Protein AF-0000000082516840 (afdb_homodimer)

Secondary structure (DSSP, 8-state):
----------------------EEETTGGG-S-TT--HHHHHHT--EETT-EEEEE--TTT--EEEE-HHHHHHT--S--TTEE-SSEEEEE--S-EEEEEE--STTTTTTT-EEEEEEEP-----------------------------------------/----------------------EEETTGGG-S-TT--HHHHHHT--EETT-EEEEE--TTT--EEEE-HHHHHHT--S--TTEE-SSEEEEE--S-EEEEEE--STTTTTTT-EEEEEEEP-----------------------------------------

InterPro domains:
  IPR003245 Phytocyanin domain [PF02298] (32-113)
  IPR003245 Phytocyanin domain [PS51485] (22-121)
  IPR008972 Cupredoxin [G3DSA:2.60.40.420] (20-124)
  IPR008972 Cupredoxin [SSF49503] (20-119)
  IPR039391 Phytocyanin-like [PTHR33021] (21-132)

Nearest PDB structures (foldseek):
  1ws8-assembly1_C  TM=9.789E-01  e=4.685E-14  Cucurbita pepo
  1x9u-assembly2_B  TM=9.400E-01  e=2.391E-12  Armoracia rusticana
  1jer-assembly1_A-2  TM=9.120E-01  e=1.820E-11  Cucumis sativus
  2cbp-assembly1_A  TM=9.133E-01  e=2.499E-11  Cucumis sativus
  1f56-assembly1_A  TM=8.758E-01  e=1.251E-08  Spinacia oleracea

Organism: NCBI:txid158383

Sequence (324 aa):
MASKAFLIAVFFATVAAPTMAAYYMVGENDGWKLGVNYTQWAAEKRFYVGDTLVFMYDKASHNVLKVNGSDFQKCLTSNTTGLLTSGNDVINLAKPGKKWYICAVEDHCTKGMKLVINVSEAAAPSPLPPPKPGSSGASKISNFKSFGWMLAALAVFKMILAMASKAFLIAVFFATVAAPTMAAYYMVGENDGWKLGVNYTQWAAEKRFYVGDTLVFMYDKASHNVLKVNGSDFQKCLTSNTTGLLTSGNDVINLAKPGKKWYICAVEDHCTKGMKLVINVSEAAAPSPLPPPKPGSSGASKISNFKSFGWMLAALAVFKMILA

Structure (mmCIF, N/CA/C/O backbone):
data_AF-0000000082516840-model_v1
#
loop_
_entity.id
_entity.type
_entity.pdbx_description
1 polymer 'Basic blue -like'
#
loop_
_atom_site.group_PDB
_atom_site.id
_atom_site.type_symbol
_atom_site.label_atom_id
_atom_site.label_alt_id
_atom_site.label_comp_id
_atom_site.label_asym_id
_atom_site.label_entity_id
_atom_site.label_seq_id
_atom_site.pdbx_PDB_ins_code
_atom_site.Cartn_x
_atom_site.Cartn_y
_atom_site.Cartn_z
_atom_site.occupancy
_atom_site.B_iso_or_equiv
_atom_site.auth_seq_id
_atom_site.auth_comp_id
_atom_site.auth_asym_id
_atom_site.auth_atom_id
_atom_site.pdbx_PDB_model_num
ATOM 1 N N . MET A 1 1 ? 59.847 -18.661 28.47 1 33.75 1 MET A N 1
ATOM 2 C CA . MET A 1 1 ? 59.267 -18.392 27.157 1 33.75 1 MET A CA 1
ATOM 3 C C . MET A 1 1 ? 57.77 -18.121 27.269 1 33.75 1 MET A C 1
ATOM 5 O O . MET A 1 1 ? 57.004 -18.999 27.67 1 33.75 1 MET A O 1
ATOM 9 N N . ALA A 1 2 ? 57.273 -16.842 27.72 1 47.4 2 ALA A N 1
ATOM 10 C CA . ALA A 1 2 ? 55.935 -16.283 27.893 1 47.4 2 ALA A CA 1
ATOM 11 C C . ALA A 1 2 ? 55.103 -16.449 26.625 1 47.4 2 ALA A C 1
ATOM 13 O O . ALA A 1 2 ? 55.528 -16.047 25.539 1 47.4 2 ALA A O 1
ATOM 14 N N . SER A 1 3 ? 54.269 -17.508 26.512 1 42.54 3 SER A N 1
ATOM 15 C CA . SER A 1 3 ? 53.314 -17.821 25.454 1 42.54 3 SER A CA 1
ATOM 16 C C . SER A 1 3 ? 52.33 -16.675 25.241 1 42.54 3 SER A C 1
ATOM 18 O O . SER A 1 3 ? 51.586 -16.311 26.154 1 42.54 3 SER A O 1
ATOM 20 N N . LYS A 1 4 ? 52.614 -15.604 24.455 1 48.49 4 LYS A N 1
ATOM 21 C CA . LYS A 1 4 ? 51.68 -14.568 24.023 1 48.49 4 LYS A CA 1
ATOM 22 C C . LYS A 1 4 ? 50.436 -15.181 23.387 1 48.49 4 LYS A C 1
ATOM 24 O O . LYS A 1 4 ? 50.534 -15.921 22.406 1 48.49 4 LYS A O 1
ATOM 29 N N . ALA A 1 5 ? 49.365 -15.47 24.122 1 50.31 5 ALA A N 1
ATOM 30 C CA . ALA A 1 5 ? 48.03 -15.833 23.653 1 50.31 5 ALA A CA 1
ATOM 31 C C . ALA A 1 5 ? 47.526 -14.839 22.611 1 50.31 5 ALA A C 1
ATOM 33 O O . ALA A 1 5 ? 47.505 -13.63 22.855 1 50.31 5 ALA A O 1
ATOM 34 N N . PHE A 1 6 ? 47.703 -15.142 21.286 1 50.47 6 PHE A N 1
ATOM 35 C CA . PHE A 1 6 ? 47.136 -14.391 20.172 1 50.47 6 PHE A CA 1
ATOM 36 C C . PHE A 1 6 ? 45.618 -14.326 20.28 1 50.47 6 PHE A C 1
ATOM 38 O O . PHE A 1 6 ? 44.94 -15.352 20.194 1 50.47 6 PHE A O 1
ATOM 45 N N . LEU A 1 7 ? 45.035 -13.346 20.934 1 48.81 7 LEU A N 1
ATOM 46 C CA . LEU A 1 7 ? 43.601 -13.078 20.907 1 48.81 7 LEU A CA 1
ATOM 47 C C . LEU A 1 7 ? 43.128 -12.789 19.487 1 48.81 7 LEU A C 1
ATOM 49 O O . LEU A 1 7 ? 43.575 -11.823 18.864 1 48.81 7 LEU A O 1
ATOM 53 N N . ILE A 1 8 ? 42.701 -13.763 18.735 1 49.94 8 ILE A N 1
ATOM 54 C CA . ILE A 1 8 ? 42.084 -13.605 17.423 1 49.94 8 ILE A CA 1
ATOM 55 C C . ILE A 1 8 ? 40.765 -12.849 17.56 1 49.94 8 ILE A C 1
ATOM 57 O O . ILE A 1 8 ? 39.827 -13.334 18.197 1 49.94 8 ILE A O 1
ATOM 61 N N . ALA A 1 9 ? 40.712 -11.576 17.335 1 48.8 9 ALA A N 1
ATOM 62 C CA . ALA A 1 9 ? 39.478 -10.805 17.213 1 48.8 9 ALA A CA 1
ATOM 63 C C . ALA A 1 9 ? 38.692 -11.22 15.973 1 48.8 9 ALA A C 1
ATOM 65 O O . ALA A 1 9 ? 39.172 -11.07 14.847 1 48.8 9 ALA A O 1
ATOM 66 N N . VAL A 1 10 ? 37.757 -12.073 16.07 1 48.88 10 VAL A N 1
ATOM 67 C CA . VAL A 1 10 ? 36.806 -12.375 15.006 1 48.88 10 VAL A CA 1
ATOM 68 C C . VAL A 1 10 ? 35.97 -11.136 14.692 1 48.88 10 VAL A C 1
ATOM 70 O O . VAL A 1 10 ? 35.213 -10.66 15.541 1 48.88 10 VAL A O 1
ATOM 73 N N . PHE A 1 11 ? 36.389 -10.298 13.778 1 47.02 11 PHE A N 1
ATOM 74 C CA . PHE A 1 11 ? 35.554 -9.22 13.263 1 47.02 11 PHE A CA 1
ATOM 75 C C . PHE A 1 11 ? 34.346 -9.778 12.521 1 47.02 11 PHE A C 1
ATOM 77 O O . PHE A 1 11 ? 34.495 -10.455 11.502 1 47.02 11 PHE A O 1
ATOM 84 N N . PHE A 1 12 ? 33.221 -9.95 13.156 1 44.39 12 PHE A N 1
ATOM 85 C CA . PHE A 1 12 ? 31.974 -10.254 12.463 1 44.39 12 PHE A CA 1
ATOM 86 C C . PHE A 1 12 ? 31.582 -9.114 11.53 1 44.39 12 PHE A C 1
ATOM 88 O O . PHE A 1 12 ? 31.183 -8.041 11.986 1 44.39 12 PHE A O 1
ATOM 95 N N . ALA A 1 13 ? 32.091 -9.027 10.356 1 44.91 13 ALA A N 1
ATOM 96 C CA . ALA A 1 13 ? 31.572 -8.09 9.363 1 44.91 13 ALA A CA 1
ATOM 97 C C . ALA A 1 13 ? 30.08 -8.31 9.129 1 44.91 13 ALA A C 1
ATOM 99 O O . ALA A 1 13 ? 29.672 -9.361 8.628 1 44.91 13 ALA A O 1
ATOM 100 N N . THR A 1 14 ? 29.202 -7.636 9.782 1 46.69 14 THR A N 1
ATOM 101 C CA . THR A 1 14 ? 27.794 -7.624 9.401 1 46.69 14 THR A CA 1
ATOM 102 C C . THR A 1 14 ? 27.635 -7.255 7.929 1 46.69 14 THR A C 1
ATOM 104 O O . THR A 1 14 ? 27.999 -6.152 7.517 1 46.69 14 THR A O 1
ATOM 107 N N . VAL A 1 15 ? 27.811 -8.157 7.024 1 46.74 15 VAL A N 1
ATOM 108 C CA . VAL A 1 15 ? 27.424 -7.961 5.631 1 46.74 15 VAL A CA 1
ATOM 109 C C . VAL A 1 15 ? 26.115 -7.176 5.564 1 46.74 15 VAL A C 1
ATOM 111 O O . VAL A 1 15 ? 25.086 -7.628 6.072 1 46.74 15 VAL A O 1
ATOM 114 N N . ALA A 1 16 ? 26.249 -5.82 5.47 1 47.34 16 ALA A N 1
ATOM 115 C CA . ALA A 1 16 ? 25.04 -5.048 5.197 1 47.34 16 ALA A CA 1
ATOM 116 C C . ALA A 1 16 ? 24.29 -5.611 3.993 1 47.34 16 ALA A C 1
ATOM 118 O O . ALA A 1 16 ? 24.802 -5.592 2.871 1 47.34 16 ALA A O 1
ATOM 119 N N . ALA A 1 17 ? 23.483 -6.547 4.06 1 52.26 17 ALA A N 1
ATOM 120 C CA . ALA A 1 17 ? 22.623 -7.039 2.986 1 52.26 17 ALA A CA 1
ATOM 121 C C . ALA A 1 17 ? 21.995 -5.883 2.213 1 52.26 17 ALA A C 1
ATOM 123 O O . ALA A 1 17 ? 21.6 -4.875 2.804 1 52.26 17 ALA A O 1
ATOM 124 N N . PRO A 1 18 ? 22.427 -5.74 0.886 1 52.62 18 PRO A N 1
ATOM 125 C CA . PRO A 1 18 ? 21.767 -4.692 0.104 1 52.62 18 PRO A CA 1
ATOM 126 C C . PRO A 1 18 ? 20.292 -4.528 0.465 1 52.62 18 PRO A C 1
ATOM 128 O O . PRO A 1 18 ? 19.557 -5.516 0.542 1 52.62 18 PRO A O 1
ATOM 131 N N . THR A 1 19 ? 20.008 -3.547 1.257 1 60.97 19 THR A N 1
ATOM 132 C CA . THR A 1 19 ? 18.63 -3.293 1.665 1 60.97 19 THR A CA 1
ATOM 133 C C . THR A 1 19 ? 17.72 -3.171 0.446 1 60.97 19 THR A C 1
ATOM 135 O O . THR A 1 19 ? 17.982 -2.37 -0.454 1 60.97 19 THR A O 1
ATOM 138 N N . MET A 1 20 ? 17.073 -4.236 -0.086 1 77.04 20 MET A N 1
ATOM 139 C CA . MET A 1 20 ? 16.109 -4.23 -1.183 1 77.04 20 MET A CA 1
ATOM 140 C C . MET A 1 20 ? 15.095 -3.103 -1.01 1 77.04 20 MET A C 1
ATOM 142 O O . MET A 1 20 ? 14.729 -2.759 0.115 1 77.04 20 MET A O 1
ATOM 146 N N . ALA A 1 21 ? 14.869 -2.378 -2.106 1 92.66 21 ALA A N 1
ATOM 147 C CA . ALA A 1 21 ? 13.899 -1.286 -2.142 1 92.66 21 ALA A CA 1
ATOM 148 C C . ALA A 1 21 ? 12.587 -1.696 -1.479 1 92.66 21 ALA A C 1
ATOM 150 O O . ALA A 1 21 ? 12.099 -2.808 -1.69 1 92.66 21 ALA A O 1
ATOM 151 N N . ALA A 1 22 ? 12.094 -0.846 -0.569 1 96.93 22 ALA A N 1
ATOM 152 C CA . ALA A 1 22 ? 10.873 -1.139 0.177 1 96.93 22 ALA A CA 1
ATOM 153 C C . ALA A 1 22 ? 9.703 -0.304 -0.337 1 96.93 22 ALA A C 1
ATOM 155 O O . ALA A 1 22 ? 9.903 0.766 -0.916 1 96.93 22 ALA A O 1
ATOM 156 N N . TYR A 1 23 ? 8.52 -0.816 -0.156 1 98.23 23 TYR A N 1
ATOM 157 C CA . TYR A 1 23 ? 7.27 -0.098 -0.378 1 98.23 23 TYR A CA 1
ATOM 158 C C . TYR A 1 23 ? 6.627 0.299 0.946 1 98.23 23 TYR A C 1
ATOM 160 O O . TYR A 1 23 ? 6.515 -0.522 1.859 1 98.23 23 TYR A O 1
ATOM 168 N N . TYR A 1 24 ? 6.192 1.454 1.067 1 98.74 24 TYR A N 1
ATOM 169 C CA . TYR A 1 24 ? 5.516 1.916 2.274 1 98.74 24 TYR A CA 1
ATOM 170 C C . TYR A 1 24 ? 4.135 2.471 1.946 1 98.74 24 TYR A C 1
ATOM 172 O O . TYR A 1 24 ? 4.016 3.502 1.279 1 98.74 24 TYR A O 1
ATOM 180 N N . MET A 1 25 ? 3.124 1.814 2.378 1 98.79 25 MET A N 1
ATOM 181 C CA . MET A 1 25 ? 1.807 2.442 2.344 1 98.79 25 MET A CA 1
ATOM 182 C C . MET A 1 25 ? 1.687 3.514 3.422 1 98.79 25 MET A C 1
ATOM 184 O O . MET A 1 25 ? 1.738 3.209 4.615 1 98.79 25 MET A O 1
ATOM 188 N N . VAL A 1 26 ? 1.506 4.686 2.998 1 98.9 26 VAL A N 1
ATOM 189 C CA . VAL A 1 26 ? 1.408 5.788 3.95 1 98.9 26 VAL A CA 1
ATOM 190 C C . VAL A 1 26 ? 0.139 5.638 4.785 1 98.9 26 VAL A C 1
ATOM 192 O O . VAL A 1 26 ? -0.97 5.626 4.245 1 98.9 26 VAL A O 1
ATOM 195 N N . GLY A 1 27 ? 0.311 5.464 6.133 1 98.59 27 GLY A N 1
ATOM 196 C CA . GLY A 1 27 ? -0.824 5.268 7.021 1 98.59 27 GLY A CA 1
ATOM 197 C C . GLY A 1 27 ? -1.198 3.808 7.197 1 98.59 27 GLY A C 1
ATOM 198 O O . GLY A 1 27 ? -2.246 3.495 7.766 1 98.59 27 GLY A O 1
ATOM 199 N N . GLU A 1 28 ? -0.352 2.908 6.691 1 97.67 28 GLU A N 1
ATOM 200 C CA . GLU A 1 28 ? -0.6 1.471 6.755 1 97.67 28 GLU A CA 1
ATOM 201 C C . GLU A 1 28 ? -1.984 1.126 6.21 1 97.67 28 GLU A C 1
ATOM 203 O O . GLU A 1 28 ? -2.373 1.602 5.142 1 97.67 28 GLU A O 1
ATOM 208 N N . ASN A 1 29 ? -2.797 0.385 6.941 1 97.15 29 ASN A N 1
ATOM 209 C CA . ASN A 1 29 ? -4.073 -0.096 6.421 1 97.15 29 ASN A CA 1
ATOM 210 C C . ASN A 1 29 ? -5.131 1.004 6.426 1 97.15 29 ASN A C 1
ATOM 212 O O . ASN A 1 29 ? -6.172 0.872 5.78 1 97.15 29 ASN A O 1
ATOM 216 N N . ASP A 1 30 ? -4.885 2.088 7.121 1 97.28 30 ASP A N 1
ATOM 217 C CA . ASP A 1 30 ? -5.816 3.213 7.114 1 97.28 30 ASP A CA 1
ATOM 218 C C . ASP A 1 30 ? -5.678 4.031 5.832 1 97.28 30 ASP A C 1
ATOM 220 O O . ASP A 1 30 ? -6.644 4.645 5.374 1 97.28 30 ASP A O 1
ATOM 224 N N . GLY A 1 31 ? -4.473 4.034 5.292 1 98.57 31 GLY A N 1
ATOM 225 C CA . GLY A 1 31 ? -4.184 4.892 4.154 1 98.57 31 GLY A CA 1
ATOM 226 C C . GLY A 1 31 ? -4.061 6.357 4.527 1 98.57 31 GLY A C 1
ATOM 227 O O . GLY A 1 31 ? -3.735 6.687 5.669 1 98.57 31 GLY A O 1
ATOM 228 N N . TRP A 1 32 ? -4.119 7.231 3.567 1 98.8 32 TRP A N 1
ATOM 229 C CA . TRP A 1 32 ? -3.998 8.683 3.659 1 98.8 32 TRP A CA 1
ATOM 230 C C . TRP A 1 32 ? -5.354 9.327 3.925 1 98.8 32 TRP A C 1
ATOM 232 O O . TRP A 1 32 ? -6.148 9.521 3.001 1 98.8 32 TRP A O 1
ATOM 242 N N . LYS A 1 33 ? -5.623 9.55 5.219 1 98.42 33 LYS A N 1
ATOM 243 C CA . LYS A 1 33 ? -6.90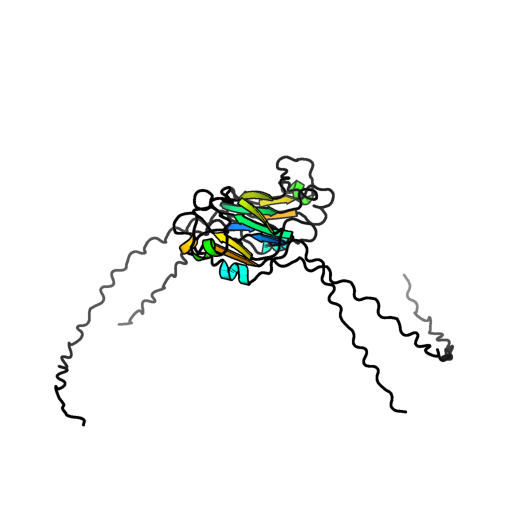7 10.11 5.632 1 98.42 33 LYS A CA 1
ATOM 244 C C . LYS A 1 33 ? -6.761 10.94 6.904 1 98.42 33 LYS A C 1
ATOM 246 O O . LYS A 1 33 ? -5.682 10.991 7.498 1 98.42 33 LYS A O 1
ATOM 251 N N . LEU A 1 34 ? -7.863 11.633 7.281 1 98.39 34 LEU A N 1
ATOM 252 C CA . LEU A 1 34 ? -7.881 12.372 8.538 1 98.39 34 LEU A CA 1
ATOM 253 C C . LEU A 1 34 ? -7.822 11.42 9.729 1 98.39 34 LEU A C 1
ATOM 255 O O . LEU A 1 34 ? -8.296 10.285 9.645 1 98.39 34 LEU A O 1
ATOM 259 N N . GLY A 1 35 ? -7.225 11.888 10.808 1 97.64 35 GLY A N 1
ATOM 260 C CA . GLY A 1 35 ? -7.227 11.128 12.048 1 97.64 35 GLY A CA 1
ATOM 261 C C . GLY A 1 35 ? -6.031 10.205 12.184 1 97.64 35 GLY A C 1
ATOM 262 O O . GLY A 1 35 ? -5.818 9.607 13.241 1 97.64 35 GLY A O 1
ATOM 263 N N . VAL A 1 36 ? -5.22 10.045 11.177 1 98.3 36 VAL A N 1
ATOM 264 C CA . VAL A 1 36 ? -4.001 9.246 11.251 1 98.3 36 VAL A CA 1
ATOM 265 C C . VAL A 1 36 ? -2.837 10.121 11.709 1 98.3 36 VAL A C 1
ATOM 267 O O . VAL A 1 36 ? -2.69 11.258 11.254 1 98.3 36 VAL A O 1
ATOM 270 N N . ASN A 1 37 ? -1.985 9.595 12.586 1 98.69 37 ASN A N 1
ATOM 271 C CA . ASN A 1 37 ? -0.781 10.286 13.034 1 98.69 37 ASN A CA 1
ATOM 272 C C . ASN A 1 37 ? 0.417 9.958 12.148 1 98.69 37 ASN A C 1
ATOM 274 O O . ASN A 1 37 ? 1.159 9.014 12.425 1 98.69 37 ASN A O 1
ATOM 278 N N . TYR A 1 38 ? 0.689 10.763 11.214 1 98.84 38 TYR A N 1
ATOM 279 C CA . TYR A 1 38 ? 1.717 10.471 10.222 1 98.84 38 TYR A CA 1
ATOM 280 C C . TYR A 1 38 ? 3.108 10.742 10.782 1 98.84 38 TYR A C 1
ATOM 282 O O . TYR A 1 38 ? 4.097 10.185 10.301 1 98.84 38 TYR A O 1
ATOM 290 N N . THR A 1 39 ? 3.158 11.678 11.76 1 98.46 39 THR A N 1
ATOM 291 C CA . THR A 1 39 ? 4.436 11.864 12.438 1 98.46 39 THR A CA 1
ATOM 292 C C . THR A 1 39 ? 4.896 10.563 13.09 1 98.46 39 THR A C 1
ATOM 294 O O . THR A 1 39 ? 6.045 10.151 12.921 1 98.46 39 THR A O 1
ATOM 297 N N . GLN A 1 40 ? 4.016 9.942 13.835 1 98.52 40 GLN A N 1
ATOM 298 C CA . GLN A 1 40 ? 4.345 8.666 14.462 1 98.52 40 GLN A CA 1
ATOM 299 C C . GLN A 1 40 ? 4.611 7.59 13.412 1 98.52 40 GLN A C 1
ATOM 301 O O . GLN A 1 40 ? 5.541 6.793 13.555 1 98.52 40 GLN A O 1
ATOM 306 N N . TRP A 1 41 ? 3.798 7.487 12.402 1 98.58 41 TRP A N 1
ATOM 307 C CA . TRP A 1 41 ? 3.966 6.522 11.32 1 98.58 41 TRP A CA 1
ATOM 308 C C . TRP A 1 41 ? 5.373 6.598 10.736 1 98.58 41 TRP A C 1
ATOM 310 O O . TRP A 1 41 ? 6.013 5.569 10.507 1 98.58 41 TRP A O 1
ATOM 320 N N . ALA A 1 42 ? 5.872 7.836 10.505 1 98.71 42 ALA A N 1
ATOM 321 C CA . ALA A 1 42 ? 7.17 8.036 9.867 1 98.71 42 ALA A CA 1
ATOM 322 C C . ALA A 1 42 ? 8.31 7.754 10.841 1 98.71 42 ALA A C 1
ATOM 324 O O . ALA A 1 42 ? 9.385 7.306 10.436 1 98.71 42 ALA A O 1
ATOM 325 N N . ALA A 1 43 ? 8.053 7.997 12.086 1 97.99 43 ALA A N 1
ATOM 326 C CA . ALA A 1 43 ? 9.105 7.893 13.094 1 97.99 43 ALA A CA 1
ATOM 327 C C . ALA A 1 43 ? 9.566 6.447 13.259 1 97.99 43 ALA A C 1
ATOM 329 O O . ALA A 1 43 ? 10.669 6.193 13.747 1 97.99 43 ALA A O 1
ATOM 330 N N . GLU A 1 44 ? 8.808 5.48 12.837 1 94.4 44 GLU A N 1
ATOM 331 C CA . GLU A 1 44 ? 9.079 4.058 13.025 1 94.4 44 GLU A CA 1
ATOM 332 C C . GLU A 1 44 ? 9.79 3.467 11.812 1 94.4 44 GLU A C 1
ATOM 334 O O . GLU A 1 44 ? 10.01 2.256 11.744 1 94.4 44 GLU A O 1
ATOM 339 N N . LYS A 1 45 ? 10.206 4.388 10.942 1 97.41 45 LYS A N 1
ATOM 340 C CA . LYS A 1 45 ? 10.723 3.906 9.664 1 97.41 45 LYS A CA 1
ATOM 341 C C . LYS A 1 45 ? 11.987 4.66 9.263 1 97.41 45 LYS A C 1
ATOM 343 O O . LYS A 1 45 ? 12.207 5.792 9.7 1 97.41 45 LYS A O 1
ATOM 348 N N . ARG A 1 46 ? 12.822 3.968 8.538 1 96.47 46 ARG A N 1
ATOM 349 C CA . ARG A 1 46 ? 13.952 4.56 7.83 1 96.47 46 ARG A CA 1
ATOM 350 C C . ARG A 1 46 ? 13.764 4.463 6.32 1 96.47 46 ARG A C 1
ATOM 352 O O . ARG A 1 46 ? 13.551 3.373 5.785 1 96.47 46 ARG A O 1
ATOM 359 N N . PHE A 1 47 ? 13.858 5.519 5.707 1 97.93 47 PHE A N 1
ATOM 360 C CA . PHE A 1 47 ? 13.635 5.591 4.268 1 97.93 47 PHE A CA 1
ATOM 361 C C . PHE A 1 47 ? 14.953 5.76 3.523 1 97.93 47 PHE A C 1
ATOM 363 O O . PHE A 1 47 ? 15.807 6.55 3.933 1 97.93 47 PHE A O 1
ATOM 370 N N . TYR A 1 48 ? 15.06 5.065 2.429 1 97.64 48 TYR A N 1
ATOM 371 C CA . TYR A 1 48 ? 16.275 5.119 1.623 1 97.64 48 TYR A CA 1
ATOM 372 C C . TYR A 1 48 ? 15.949 5.432 0.167 1 97.64 48 TYR A C 1
ATOM 374 O O . TYR A 1 48 ? 14.837 5.169 -0.297 1 97.64 48 TYR A O 1
ATOM 382 N N . VAL A 1 49 ? 16.937 5.987 -0.48 1 97.94 49 VAL A N 1
ATOM 383 C CA . VAL A 1 49 ? 16.824 6.129 -1.928 1 97.94 49 VAL A CA 1
ATOM 384 C C . VAL A 1 49 ? 16.479 4.78 -2.554 1 97.94 49 VAL A C 1
ATOM 386 O O . VAL A 1 49 ? 17.083 3.759 -2.217 1 97.94 49 VAL A O 1
ATOM 389 N N . GLY A 1 50 ? 15.454 4.791 -3.43 1 96.73 50 GLY A N 1
ATOM 390 C CA . GLY A 1 50 ? 14.994 3.565 -4.063 1 96.73 50 GLY A CA 1
ATOM 391 C C . GLY A 1 50 ? 13.69 3.048 -3.484 1 96.73 50 GLY A C 1
ATOM 392 O O . GLY A 1 50 ? 12.971 2.291 -4.139 1 96.73 50 GLY A O 1
ATOM 393 N N . ASP A 1 51 ? 13.352 3.494 -2.202 1 97.91 51 ASP A N 1
ATOM 394 C CA . ASP A 1 51 ? 12.072 3.127 -1.604 1 97.91 51 ASP A CA 1
ATOM 395 C C . ASP A 1 51 ? 10.913 3.812 -2.325 1 97.91 51 ASP A C 1
ATOM 397 O O . ASP A 1 51 ? 11.126 4.719 -3.131 1 97.91 51 ASP A O 1
ATOM 401 N N . THR A 1 52 ? 9.726 3.343 -2.063 1 98.69 52 THR A N 1
ATOM 402 C CA . THR A 1 52 ? 8.519 3.872 -2.689 1 98.69 52 THR A CA 1
ATOM 403 C C . THR A 1 52 ? 7.448 4.16 -1.641 1 98.69 52 THR A C 1
ATOM 405 O O . THR A 1 52 ? 7.213 3.346 -0.746 1 98.69 52 THR A O 1
ATOM 408 N N . LEU A 1 53 ? 6.838 5.307 -1.724 1 98.92 53 LEU A N 1
ATOM 409 C CA . LEU A 1 53 ? 5.639 5.622 -0.956 1 98.92 53 LEU A CA 1
ATOM 410 C C . LEU A 1 53 ? 4.382 5.367 -1.782 1 98.92 53 LEU A C 1
ATOM 412 O O . LEU A 1 53 ? 4.338 5.696 -2.969 1 98.92 53 LEU A O 1
ATOM 416 N N . VAL A 1 54 ? 3.413 4.791 -1.141 1 98.92 54 VAL A N 1
ATOM 417 C CA . VAL A 1 54 ? 2.119 4.578 -1.779 1 98.92 54 VAL A CA 1
ATOM 418 C C . VAL A 1 54 ? 1.026 5.288 -0.982 1 98.92 54 VAL A C 1
ATOM 420 O O . VAL A 1 54 ? 0.809 4.983 0.193 1 98.92 54 VAL A O 1
ATOM 423 N N . PHE A 1 55 ? 0.352 6.244 -1.614 1 98.91 55 PHE A N 1
ATOM 424 C CA . PHE A 1 55 ? -0.759 6.974 -1.014 1 98.91 55 PHE A CA 1
ATOM 425 C C . PHE A 1 55 ? -2.093 6.451 -1.534 1 98.91 55 PHE A C 1
ATOM 427 O O . PHE A 1 55 ? -2.435 6.658 -2.7 1 98.91 55 PHE A O 1
ATOM 434 N N . MET A 1 56 ? -2.838 5.836 -0.682 1 98.81 56 MET A N 1
ATOM 435 C CA . MET A 1 56 ? -4.196 5.391 -0.984 1 98.81 56 MET A CA 1
ATOM 436 C C . MET A 1 56 ? -5.225 6.252 -0.259 1 98.81 56 MET A C 1
ATOM 438 O O . MET A 1 56 ? -5.119 6.468 0.949 1 98.81 56 MET A O 1
ATOM 442 N N . TYR A 1 57 ? -6.21 6.736 -0.977 1 98.35 57 TYR A N 1
ATOM 443 C CA . TYR A 1 57 ? -7.216 7.607 -0.381 1 98.35 57 TYR A CA 1
ATOM 444 C C . TYR A 1 57 ? -8.452 7.699 -1.268 1 98.35 57 TYR A C 1
ATOM 446 O O . TYR A 1 57 ? -8.408 7.336 -2.445 1 98.35 57 TYR A O 1
ATOM 454 N N . ASP A 1 58 ? -9.581 8.094 -0.692 1 96.84 58 ASP A N 1
ATOM 455 C CA . ASP A 1 58 ? -10.753 8.476 -1.473 1 96.84 58 ASP A CA 1
ATOM 456 C C . ASP A 1 58 ? -10.497 9.761 -2.257 1 96.84 58 ASP A C 1
ATOM 458 O O . ASP A 1 58 ? -10.429 10.846 -1.675 1 96.84 58 ASP A O 1
ATOM 462 N N . LYS A 1 59 ? -10.447 9.641 -3.556 1 97.52 59 LYS A N 1
ATOM 463 C CA . LYS A 1 59 ? -10.024 10.769 -4.381 1 97.52 59 LYS A CA 1
ATOM 464 C C . LYS A 1 59 ? -11.061 11.889 -4.354 1 97.52 59 LYS A C 1
ATOM 466 O O . LYS A 1 59 ? -10.769 13.021 -4.744 1 97.52 59 LYS A O 1
ATOM 471 N N . ALA A 1 60 ? -12.242 11.609 -3.917 1 97.58 60 ALA A N 1
ATOM 472 C CA . ALA A 1 60 ? -13.266 12.643 -3.784 1 97.58 60 ALA A CA 1
ATOM 473 C C . ALA A 1 60 ? -13.017 13.506 -2.551 1 97.58 60 ALA A C 1
ATOM 475 O O . ALA A 1 60 ? -13.532 14.622 -2.452 1 97.58 60 ALA A O 1
ATOM 476 N N . SER A 1 61 ? -12.195 13.014 -1.67 1 97.72 61 SER A N 1
ATOM 477 C CA . SER A 1 61 ? -12.111 13.664 -0.367 1 97.72 61 SER A CA 1
ATOM 478 C C . SER A 1 61 ? -10.708 14.202 -0.107 1 97.72 61 SER A C 1
ATOM 480 O O . SER A 1 61 ? -10.524 15.095 0.723 1 97.72 61 SER A O 1
ATOM 482 N N . HIS A 1 62 ? -9.738 13.564 -0.77 1 98.67 62 HIS A N 1
ATOM 483 C CA . HIS A 1 62 ? -8.356 13.903 -0.451 1 98.67 62 HIS A CA 1
ATOM 484 C C . HIS A 1 62 ? -7.503 13.984 -1.714 1 98.67 62 HIS A C 1
ATOM 486 O O . HIS A 1 62 ? -7.935 13.56 -2.788 1 98.67 62 HIS A O 1
ATOM 492 N N . ASN A 1 63 ? -6.377 14.588 -1.602 1 98.82 63 ASN A N 1
ATOM 493 C CA . ASN A 1 63 ? -5.288 14.603 -2.573 1 98.82 63 ASN A CA 1
ATOM 494 C C . ASN A 1 63 ? -3.925 14.587 -1.888 1 98.82 63 ASN A C 1
ATOM 496 O O . ASN A 1 63 ? -3.841 14.446 -0.667 1 98.82 63 ASN A O 1
ATOM 500 N N . VAL A 1 64 ? -2.85 14.585 -2.603 1 98.94 64 VAL A N 1
ATOM 501 C CA . VAL A 1 64 ? -1.489 14.7 -2.09 1 98.94 64 VAL A CA 1
ATOM 502 C C . VAL A 1 64 ? -0.762 15.838 -2.803 1 98.94 64 VAL A C 1
ATOM 504 O O . VAL A 1 64 ? -0.7 15.868 -4.034 1 98.94 64 VAL A O 1
ATOM 507 N N . LEU A 1 65 ? -0.295 16.737 -2.093 1 98.9 65 LEU A N 1
ATOM 508 C CA . LEU A 1 65 ? 0.498 17.829 -2.646 1 98.9 65 LEU A CA 1
ATOM 509 C C . LEU A 1 65 ? 1.924 17.792 -2.107 1 98.9 65 LEU A C 1
ATOM 511 O O . LEU A 1 65 ? 2.133 17.797 -0.891 1 98.9 65 LEU A O 1
ATOM 515 N N . LYS A 1 66 ? 2.885 17.683 -3.001 1 98.82 66 LYS A N 1
ATOM 516 C CA . LYS A 1 66 ? 4.291 17.849 -2.644 1 98.82 66 LYS A CA 1
ATOM 517 C C . LYS A 1 66 ? 4.633 19.32 -2.428 1 98.82 66 LYS A C 1
ATOM 519 O O . LYS A 1 66 ? 4.32 20.166 -3.268 1 98.82 66 LYS A O 1
ATOM 524 N N . VAL A 1 67 ? 5.249 19.612 -1.298 1 98.69 67 VAL A N 1
ATOM 525 C CA . VAL A 1 67 ? 5.545 21.007 -0.991 1 98.69 67 VAL A CA 1
ATOM 526 C C . VAL A 1 67 ? 6.969 21.127 -0.454 1 98.69 67 VAL A C 1
ATOM 528 O O . VAL A 1 67 ? 7.656 20.119 -0.268 1 98.69 67 VAL A O 1
ATOM 531 N N . ASN A 1 68 ? 7.442 22.376 -0.268 1 98.12 68 ASN A N 1
ATOM 532 C CA . ASN A 1 68 ? 8.699 22.602 0.436 1 98.12 68 ASN A CA 1
ATOM 533 C C . ASN A 1 68 ? 8.482 22.741 1.94 1 98.12 68 ASN A C 1
ATOM 535 O O . ASN A 1 68 ? 7.343 22.74 2.41 1 98.12 68 ASN A O 1
ATOM 539 N N . GLY A 1 69 ? 9.58 22.869 2.664 1 98.31 69 GLY A N 1
ATOM 540 C CA . GLY A 1 69 ? 9.513 22.916 4.116 1 98.31 69 GLY A CA 1
ATOM 541 C C . GLY A 1 69 ? 8.7 24.084 4.64 1 98.31 69 GLY A C 1
ATOM 542 O O . GLY A 1 69 ? 7.941 23.939 5.6 1 98.31 69 GLY A O 1
ATOM 543 N N . SER A 1 70 ? 8.851 25.239 4.025 1 98.31 70 SER A N 1
ATOM 544 C CA . SER A 1 70 ? 8.119 26.425 4.46 1 98.31 70 SER A CA 1
ATOM 545 C C . SER A 1 70 ? 6.617 26.251 4.262 1 98.31 70 SER A C 1
ATOM 547 O O . SER A 1 70 ? 5.829 26.542 5.164 1 98.31 70 SER A O 1
ATOM 549 N N . ASP A 1 71 ? 6.228 25.763 3.075 1 98.35 71 ASP A N 1
ATOM 550 C CA . ASP A 1 71 ? 4.814 25.541 2.79 1 98.35 71 ASP A CA 1
ATOM 551 C C . ASP A 1 71 ? 4.237 24.451 3.69 1 98.35 71 ASP A C 1
ATOM 553 O O . ASP A 1 71 ? 3.083 24.537 4.116 1 98.35 71 ASP A O 1
ATOM 557 N N . PHE A 1 72 ? 4.998 23.53 4.002 1 98.49 72 PHE A N 1
ATOM 558 C CA . PHE A 1 72 ? 4.597 22.457 4.905 1 98.49 72 PHE A CA 1
ATOM 559 C C . PHE A 1 72 ? 4.254 23.008 6.283 1 98.49 72 PHE A C 1
ATOM 561 O O . PHE A 1 72 ? 3.197 22.698 6.836 1 98.49 72 PHE A O 1
ATOM 568 N N . GLN A 1 73 ? 5.159 23.788 6.811 1 98.55 73 GLN A N 1
ATOM 569 C CA . GLN A 1 73 ? 4.974 24.331 8.152 1 98.55 73 GLN A CA 1
ATOM 570 C C . GLN A 1 73 ? 3.717 25.193 8.228 1 98.55 73 GLN A C 1
ATOM 572 O O . GLN A 1 73 ? 3.02 25.196 9.245 1 98.55 73 GLN A O 1
ATOM 577 N N . LYS A 1 74 ? 3.348 25.79 7.089 1 98.28 74 LYS A N 1
ATOM 578 C CA . LYS A 1 74 ? 2.251 26.754 7.089 1 98.28 74 LYS A CA 1
ATOM 579 C C . LYS A 1 74 ? 1.014 26.18 6.403 1 98.28 74 LYS A C 1
ATOM 581 O O . LYS A 1 74 ? 0.004 26.87 6.254 1 98.28 74 LYS A O 1
ATOM 586 N N . CYS A 1 75 ? 1.121 24.992 5.935 1 98.57 75 CYS A N 1
ATOM 587 C CA . CYS A 1 75 ? 0.052 24.372 5.16 1 98.57 75 CYS A CA 1
ATOM 588 C C . CYS A 1 75 ? -0.375 25.269 4.004 1 98.57 75 CYS A C 1
ATOM 590 O O . CYS A 1 75 ? -1.568 25.498 3.798 1 98.57 75 CYS A O 1
ATOM 592 N N . LEU A 1 76 ? 0.627 25.767 3.294 1 98.09 76 LEU A N 1
ATOM 593 C CA . LEU A 1 76 ? 0.35 26.586 2.119 1 98.09 76 LEU A CA 1
ATOM 594 C C . LEU A 1 76 ? 0.137 25.714 0.886 1 98.09 76 LEU A C 1
ATOM 596 O O . LEU A 1 76 ? 0.953 24.837 0.593 1 98.09 76 LEU A O 1
ATOM 600 N N . THR A 1 77 ? -0.971 25.961 0.138 1 97.03 77 THR A N 1
ATOM 601 C CA . THR A 1 77 ? -1.339 25.114 -0.991 1 97.03 77 THR A CA 1
ATOM 602 C C . THR A 1 77 ? -1.411 25.93 -2.279 1 97.03 77 THR A C 1
ATOM 604 O O . THR A 1 77 ? -1.964 25.47 -3.281 1 97.03 77 THR A O 1
ATOM 607 N N . SER A 1 78 ? -0.874 27.064 -2.243 1 93.61 78 SER A N 1
ATOM 608 C CA . SER A 1 78 ? -1.009 27.948 -3.395 1 93.61 78 SER A CA 1
ATOM 609 C C . SER A 1 78 ? -0.226 27.42 -4.593 1 93.61 78 SER A C 1
ATOM 611 O O . SER A 1 78 ? -0.631 27.617 -5.741 1 93.61 78 SER A O 1
ATOM 613 N N . ASN A 1 79 ? 0.904 26.844 -4.398 1 90.61 79 ASN A N 1
ATOM 614 C CA . ASN A 1 79 ? 1.656 26.187 -5.462 1 90.61 79 ASN A CA 1
ATOM 615 C C . ASN A 1 79 ? 1.202 24.744 -5.66 1 90.61 79 ASN A C 1
ATOM 617 O O . ASN A 1 79 ? 1.513 23.873 -4.845 1 90.61 79 ASN A O 1
ATOM 621 N N . THR A 1 80 ? 0.539 24.517 -6.751 1 92.24 80 THR A N 1
ATOM 622 C CA . THR A 1 80 ? -0.06 23.199 -6.926 1 92.24 80 THR A CA 1
ATOM 623 C C . THR A 1 80 ? 0.803 22.33 -7.837 1 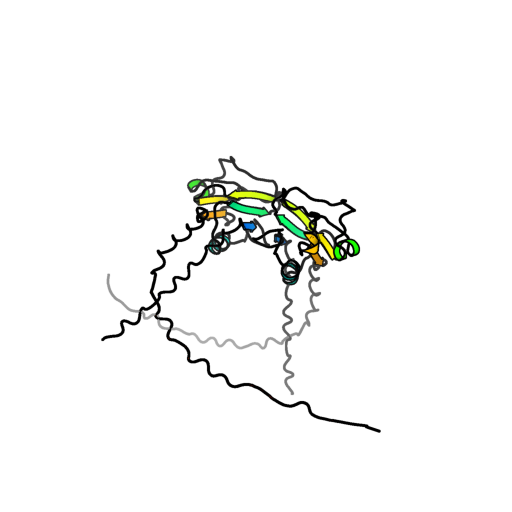92.24 80 THR A C 1
ATOM 625 O O . THR A 1 80 ? 0.35 21.293 -8.325 1 92.24 80 THR A O 1
ATOM 628 N N . THR A 1 81 ? 2.029 22.924 -7.97 1 92.33 81 THR A N 1
ATOM 629 C CA . THR A 1 81 ? 2.956 22.072 -8.707 1 92.33 81 THR A CA 1
ATOM 630 C C . THR A 1 81 ? 3.213 20.771 -7.951 1 92.33 81 THR A C 1
ATOM 632 O O . THR A 1 81 ? 3.527 20.792 -6.759 1 92.33 81 THR A O 1
ATOM 635 N N . GLY A 1 82 ? 2.758 19.656 -8.341 1 96.01 82 GLY A N 1
ATOM 636 C CA . GLY A 1 82 ? 2.978 18.369 -7.7 1 96.01 82 GLY A CA 1
ATOM 637 C C . GLY A 1 82 ? 1.707 17.752 -7.148 1 96.01 82 GLY A C 1
ATOM 638 O O . GLY A 1 82 ? 1.762 16.824 -6.338 1 96.01 82 GLY A O 1
ATOM 639 N N . LEU A 1 83 ? 0.613 18.442 -7.379 1 98.66 83 LEU A N 1
ATOM 640 C CA . LEU A 1 83 ? -0.67 17.923 -6.918 1 98.66 83 LEU A CA 1
ATOM 641 C C . LEU A 1 83 ? -0.969 16.569 -7.553 1 98.66 83 LEU A C 1
ATOM 643 O O . LEU A 1 83 ? -0.899 16.423 -8.775 1 98.66 83 LEU A O 1
ATOM 647 N N . LEU A 1 84 ? -1.223 15.604 -6.754 1 98.74 84 LEU A N 1
ATOM 648 C CA . LEU A 1 84 ? -1.634 14.269 -7.172 1 98.74 84 LEU A CA 1
ATOM 649 C C . LEU A 1 84 ? -3.06 13.972 -6.72 1 98.74 84 LEU A C 1
ATOM 651 O O . LEU A 1 84 ? -3.418 14.235 -5.57 1 98.74 84 LEU A O 1
ATOM 655 N N . THR A 1 85 ? -3.934 13.371 -7.626 1 98.61 85 THR A N 1
ATOM 656 C CA . THR A 1 85 ? -5.359 13.291 -7.328 1 98.61 85 THR A CA 1
ATOM 657 C C . THR A 1 85 ? -5.918 11.925 -7.719 1 98.61 85 THR A C 1
ATOM 659 O O . THR A 1 85 ? -7.13 11.766 -7.873 1 98.61 85 THR A O 1
ATOM 662 N N . SER A 1 86 ? -5.072 10.898 -7.931 1 97.97 86 SER A N 1
ATOM 663 C CA . SER A 1 86 ? -5.558 9.659 -8.529 1 97.97 86 SER A CA 1
ATOM 664 C C . SER A 1 86 ? -6.244 8.776 -7.492 1 97.97 86 SER A C 1
ATOM 666 O O . SER A 1 86 ? -6.969 7.844 -7.844 1 97.97 86 SER A O 1
ATOM 668 N N . GLY A 1 87 ? -6.024 9.006 -6.185 1 98.38 87 GLY A N 1
ATOM 669 C CA . GLY A 1 87 ? -6.489 8.143 -5.11 1 98.38 87 GLY A CA 1
ATOM 670 C C . GLY A 1 87 ? -5.557 6.979 -4.834 1 98.38 87 GLY A C 1
ATOM 671 O O . GLY A 1 87 ? -5.745 6.243 -3.863 1 98.38 87 GLY A O 1
ATOM 672 N N . ASN A 1 88 ? -4.606 6.775 -5.721 1 98.21 88 ASN A N 1
ATOM 673 C CA . ASN A 1 88 ? -3.588 5.733 -5.641 1 98.21 88 ASN A CA 1
ATOM 674 C C . ASN A 1 88 ? -2.255 6.207 -6.212 1 98.21 88 ASN A C 1
ATOM 676 O O . ASN A 1 88 ? -1.801 5.703 -7.241 1 98.21 88 ASN A O 1
ATOM 680 N N . ASP A 1 89 ? -1.608 7.13 -5.566 1 98.76 89 ASP A N 1
ATOM 681 C CA . ASP A 1 89 ? -0.405 7.775 -6.083 1 98.76 89 ASP A CA 1
ATOM 682 C C . ASP A 1 89 ? 0.854 7.069 -5.583 1 98.76 89 ASP A C 1
ATOM 684 O O . ASP A 1 89 ? 0.951 6.722 -4.404 1 98.76 89 ASP A O 1
ATOM 688 N N . VAL A 1 90 ? 1.769 6.865 -6.481 1 98.77 90 VAL A N 1
ATOM 689 C CA . VAL A 1 90 ? 3.026 6.175 -6.212 1 98.77 90 VAL A CA 1
ATOM 690 C C . VAL A 1 90 ? 4.195 7.141 -6.393 1 98.77 90 VAL A C 1
ATOM 692 O O . VAL A 1 90 ? 4.348 7.747 -7.455 1 98.77 90 VAL A O 1
ATOM 695 N N . ILE A 1 91 ? 5.018 7.256 -5.367 1 98.74 91 ILE A N 1
ATOM 696 C CA . ILE A 1 91 ? 6.142 8.185 -5.401 1 98.74 91 ILE A CA 1
ATOM 697 C C . ILE A 1 91 ? 7.443 7.431 -5.137 1 98.74 91 ILE A C 1
ATOM 699 O O . ILE A 1 91 ? 7.659 6.92 -4.035 1 98.74 91 ILE A O 1
ATOM 703 N N . ASN A 1 92 ? 8.299 7.402 -6.092 1 98 92 ASN A N 1
ATOM 704 C CA . ASN A 1 92 ? 9.645 6.866 -5.919 1 98 92 ASN A CA 1
ATOM 705 C C . ASN A 1 92 ? 10.565 7.87 -5.231 1 98 92 ASN A C 1
ATOM 707 O O . ASN A 1 92 ? 10.648 9.028 -5.646 1 98 92 ASN A O 1
ATOM 711 N N . LEU A 1 93 ? 11.199 7.421 -4.169 1 98.34 93 LEU A N 1
ATOM 712 C CA . LEU A 1 93 ? 12.158 8.266 -3.465 1 98.34 93 LEU A CA 1
ATOM 713 C C . LEU A 1 93 ? 13.529 8.203 -4.131 1 98.34 93 LEU A C 1
ATOM 715 O O . LEU A 1 93 ? 14.38 7.403 -3.734 1 98.34 93 LEU A O 1
ATOM 719 N N . ALA A 1 94 ? 13.831 9.133 -4.994 1 97.42 94 ALA A N 1
ATOM 720 C CA . ALA A 1 94 ? 14.949 8.998 -5.924 1 97.42 94 ALA A CA 1
ATOM 721 C C . ALA A 1 94 ? 16.176 9.752 -5.42 1 97.42 94 ALA A C 1
ATOM 723 O O . ALA A 1 94 ? 17.29 9.527 -5.898 1 97.42 94 ALA A O 1
ATOM 724 N N . LYS A 1 95 ? 15.996 10.711 -4.471 1 97.91 95 LYS A N 1
ATOM 725 C CA . LYS A 1 95 ? 17.088 11.532 -3.955 1 97.91 95 LYS A CA 1
ATOM 726 C C . LYS A 1 95 ? 17.023 11.641 -2.435 1 97.91 95 LYS A C 1
ATOM 728 O O . LYS A 1 95 ? 15.936 11.637 -1.853 1 97.91 95 LYS A O 1
ATOM 733 N N . PRO A 1 96 ? 18.14 11.8 -1.816 1 98.21 96 PRO A N 1
ATOM 734 C CA . PRO A 1 96 ? 18.125 11.956 -0.36 1 98.21 96 PRO A CA 1
ATOM 735 C C . PRO A 1 96 ? 17.586 13.314 0.083 1 98.21 96 PRO A C 1
ATOM 737 O O . PRO A 1 96 ? 17.477 14.234 -0.732 1 98.21 96 PRO A O 1
ATOM 740 N N . GLY A 1 97 ? 17.254 13.411 1.37 1 98.62 97 GLY A N 1
ATOM 741 C CA . GLY A 1 97 ? 16.794 14.659 1.956 1 98.62 97 GLY A CA 1
ATOM 742 C C . GLY A 1 97 ? 15.346 14.61 2.406 1 98.62 97 GLY A C 1
ATOM 743 O O . GLY A 1 97 ? 14.67 13.594 2.23 1 98.62 97 GLY A O 1
ATOM 744 N N . LYS A 1 98 ? 14.861 15.695 2.916 1 98.81 98 LYS A N 1
ATOM 745 C CA . LYS A 1 98 ? 13.493 15.765 3.421 1 98.81 98 LYS A CA 1
ATOM 746 C C . LYS A 1 98 ? 12.488 15.852 2.277 1 98.81 98 LYS A C 1
ATOM 748 O O . LYS A 1 98 ? 12.734 16.531 1.278 1 98.81 98 LYS A O 1
ATOM 753 N N . LYS A 1 99 ? 11.444 15.172 2.419 1 98.88 99 LYS A N 1
ATOM 754 C CA . LYS A 1 99 ? 10.278 15.246 1.543 1 98.88 99 LYS A CA 1
ATOM 755 C C . LYS A 1 99 ? 9.022 15.608 2.329 1 98.88 99 LYS A C 1
ATOM 757 O O . LYS A 1 99 ? 8.812 15.111 3.437 1 98.88 99 LYS A O 1
ATOM 762 N N . TRP A 1 100 ? 8.245 16.518 1.818 1 98.86 100 TRP A N 1
ATOM 763 C CA . TRP A 1 100 ? 7.053 17.019 2.495 1 98.86 100 TRP A CA 1
ATOM 764 C C . TRP A 1 100 ? 5.811 16.81 1.635 1 98.86 100 TRP A C 1
ATOM 766 O O . TRP A 1 100 ? 5.796 17.169 0.455 1 98.86 100 TRP A O 1
ATOM 776 N N . TYR A 1 101 ? 4.807 16.28 2.25 1 98.92 101 TYR A N 1
ATOM 777 C CA . TYR A 1 101 ? 3.522 16.033 1.606 1 98.92 101 TYR A CA 1
ATOM 778 C C . TYR A 1 101 ? 2.373 16.545 2.466 1 98.92 101 TYR A C 1
ATOM 780 O O . TYR A 1 101 ? 2.385 16.382 3.689 1 98.92 101 TYR A O 1
ATOM 788 N N . ILE A 1 102 ? 1.374 17.156 1.91 1 98.91 102 ILE A N 1
ATOM 789 C CA . ILE A 1 102 ? 0.186 17.577 2.644 1 98.91 102 ILE A CA 1
ATOM 790 C C . ILE A 1 102 ? -1.066 17.24 1.837 1 98.91 102 ILE A C 1
ATOM 792 O O . ILE A 1 102 ? -0.992 17.021 0.626 1 98.91 102 ILE A O 1
ATOM 796 N N . CYS A 1 103 ? -2.162 17.085 2.461 1 98.89 103 CYS A N 1
ATOM 797 C CA . CYS A 1 103 ? -3.433 17.187 1.751 1 98.89 103 CYS A CA 1
ATOM 798 C C . CYS A 1 103 ? -3.827 18.645 1.546 1 98.89 103 CYS A C 1
ATOM 800 O O . CYS A 1 103 ? -3.906 19.412 2.506 1 98.89 103 CYS A O 1
ATOM 802 N N . ALA A 1 104 ? -4.139 19.007 0.352 1 98.66 104 ALA A N 1
ATOM 803 C CA . ALA A 1 104 ? -4.403 20.402 0.008 1 98.66 104 ALA A CA 1
ATOM 804 C C . ALA A 1 104 ? -5.883 20.736 0.171 1 98.66 104 ALA A C 1
ATOM 806 O O . ALA A 1 104 ? -6.3 21.871 -0.072 1 98.66 104 ALA A O 1
ATOM 807 N N . VAL A 1 105 ? -6.726 19.731 0.514 1 98.1 105 VAL A N 1
ATOM 808 C CA . VAL A 1 105 ? -8.131 20.008 0.797 1 98.1 105 VAL A CA 1
ATOM 809 C C . VAL A 1 105 ? -8.245 20.854 2.064 1 98.1 105 VAL A C 1
ATOM 811 O O . VAL A 1 105 ? -7.53 20.62 3.041 1 98.1 105 VAL A O 1
ATOM 814 N N . GLU A 1 106 ? -9.164 21.774 2.035 1 94.88 106 GLU A N 1
ATOM 815 C CA . GLU A 1 106 ? -9.211 22.816 3.056 1 94.88 106 GLU A CA 1
ATOM 816 C C . GLU A 1 106 ? -9.263 22.214 4.457 1 94.88 106 GLU A C 1
ATOM 818 O O . GLU A 1 106 ? -10.076 21.327 4.727 1 94.88 106 GLU A O 1
ATOM 823 N N . ASP A 1 107 ? -8.345 22.654 5.292 1 97.12 107 ASP A N 1
ATOM 824 C CA . ASP A 1 107 ? -8.178 22.444 6.727 1 97.12 107 ASP A CA 1
ATOM 825 C C . ASP A 1 107 ? -7.605 21.058 7.016 1 97.12 107 ASP A C 1
ATOM 827 O O . ASP A 1 107 ? -7.309 20.73 8.167 1 97.12 107 ASP A O 1
ATOM 831 N N . HIS A 1 108 ? -7.406 20.18 5.976 1 98.82 108 HIS A N 1
ATOM 832 C CA . HIS A 1 108 ? -6.912 18.836 6.252 1 98.82 108 HIS A CA 1
ATOM 833 C C . HIS A 1 108 ? -5.467 18.87 6.738 1 98.82 108 HIS A C 1
ATOM 835 O O . HIS A 1 108 ? -5.105 18.153 7.674 1 98.82 108 HIS A O 1
ATOM 841 N N . CYS A 1 109 ? -4.706 19.693 6.124 1 98.74 109 CYS A N 1
ATOM 842 C CA . CYS A 1 109 ? -3.313 19.813 6.537 1 98.74 109 CYS A CA 1
ATOM 843 C C . CYS A 1 109 ? -3.211 20.303 7.977 1 98.74 109 CYS A C 1
ATOM 845 O O . CYS A 1 109 ? -2.466 19.737 8.779 1 98.74 109 CYS A O 1
ATOM 847 N N . THR A 1 110 ? -3.974 21.299 8.321 1 98.63 110 THR A N 1
ATOM 848 C CA . THR A 1 110 ? -3.922 21.863 9.666 1 98.63 110 THR A CA 1
ATOM 849 C C . THR A 1 110 ? -4.479 20.876 10.688 1 98.63 110 THR A C 1
ATOM 851 O O . THR A 1 110 ? -4.185 20.977 11.881 1 98.63 110 THR A O 1
ATOM 854 N N . LYS A 1 111 ? -5.209 19.959 10.193 1 98.63 111 LYS A N 1
ATOM 855 C CA . LYS A 1 111 ? -5.759 18.93 11.071 1 98.63 111 LYS A CA 1
ATOM 856 C C . LYS A 1 111 ? -4.855 17.702 11.112 1 98.63 111 LYS A C 1
ATOM 858 O O . LYS A 1 111 ? -5.254 16.647 11.61 1 98.63 111 LYS A O 1
ATOM 863 N N . GLY A 1 112 ? -3.689 17.751 10.526 1 98.71 112 GLY A N 1
ATOM 864 C CA . GLY A 1 112 ? -2.664 16.744 10.751 1 98.71 112 GLY A CA 1
ATOM 865 C C . GLY A 1 112 ? -2.457 15.827 9.56 1 98.71 112 GLY A C 1
ATOM 866 O O . GLY A 1 112 ? -1.668 14.883 9.627 1 98.71 112 GLY A O 1
ATOM 867 N N . MET A 1 113 ? -3.142 16.093 8.485 1 98.86 113 MET A N 1
ATOM 868 C CA . MET A 1 113 ? -2.931 15.278 7.292 1 98.86 113 MET A CA 1
ATOM 869 C C . MET A 1 113 ? -1.724 15.773 6.502 1 98.86 113 MET A C 1
ATOM 871 O O . MET A 1 113 ? -1.872 16.299 5.398 1 98.86 113 MET A O 1
ATOM 875 N N . LYS A 1 114 ? -0.576 15.633 7.036 1 98.87 114 LYS A N 1
ATOM 876 C CA . LYS A 1 114 ? 0.711 16.05 6.488 1 98.87 114 LYS A CA 1
ATOM 877 C C . LYS A 1 114 ? 1.829 15.115 6.938 1 98.87 114 LYS A C 1
ATOM 879 O O . LYS A 1 114 ? 1.799 14.595 8.056 1 98.87 114 LYS A O 1
ATOM 884 N N . LEU A 1 115 ? 2.739 14.863 6.094 1 98.95 115 LEU A N 1
ATOM 885 C CA . LEU A 1 115 ? 3.828 13.911 6.283 1 98.95 115 LEU A CA 1
ATOM 886 C C . LEU A 1 115 ? 5.167 14.535 5.905 1 98.95 115 LEU A C 1
ATOM 888 O O . LEU A 1 115 ? 5.294 15.143 4.84 1 98.95 115 LEU A O 1
ATOM 892 N N . VAL A 1 116 ? 6.141 14.436 6.723 1 98.93 116 VAL A N 1
ATOM 893 C CA . VAL A 1 116 ? 7.536 14.72 6.402 1 98.93 116 VAL A CA 1
ATOM 894 C C . VAL A 1 116 ? 8.389 13.481 6.661 1 98.93 116 VAL A C 1
ATOM 896 O O . VAL A 1 116 ? 8.205 12.792 7.667 1 98.93 116 VAL A O 1
ATOM 899 N N . ILE A 1 117 ? 9.182 13.182 5.756 1 98.9 117 ILE A N 1
ATOM 900 C CA . ILE A 1 117 ? 10.136 12.093 5.933 1 98.9 117 ILE A CA 1
ATOM 901 C C . ILE A 1 117 ? 11.546 12.585 5.614 1 98.9 117 ILE A C 1
ATOM 903 O O . ILE A 1 117 ? 11.718 13.629 4.981 1 98.9 117 ILE A O 1
ATOM 907 N N . ASN A 1 118 ? 12.547 11.833 6.097 1 98.65 118 ASN A N 1
ATOM 908 C CA . ASN A 1 118 ? 13.945 12.02 5.723 1 98.65 118 ASN A CA 1
ATOM 909 C C . ASN A 1 118 ? 14.491 10.808 4.974 1 98.65 118 ASN A C 1
ATOM 911 O O . ASN A 1 118 ? 14.499 9.696 5.506 1 98.65 118 ASN A O 1
ATOM 915 N N . VAL A 1 119 ? 14.918 11.022 3.727 1 98.43 119 VAL A N 1
ATOM 916 C CA . VAL A 1 119 ? 15.424 9.953 2.871 1 98.43 119 VAL A CA 1
ATOM 917 C C . VAL A 1 119 ? 16.949 9.918 2.934 1 98.43 119 VAL A C 1
ATOM 919 O O . VAL A 1 119 ? 17.611 10.928 2.683 1 98.43 119 VAL A O 1
ATOM 922 N N . SER A 1 120 ? 17.468 8.747 3.269 1 97.63 120 SER A N 1
ATOM 923 C CA . SER A 1 120 ? 18.913 8.56 3.345 1 97.63 120 SER A CA 1
ATOM 924 C C . SER A 1 120 ? 19.455 7.919 2.071 1 97.63 120 SER A C 1
ATOM 926 O O . SER A 1 120 ? 18.713 7.264 1.336 1 97.63 120 SER A O 1
ATOM 928 N N . GLU A 1 121 ? 20.786 8.15 1.782 1 94 121 GLU A N 1
ATOM 929 C CA . GLU A 1 121 ? 21.44 7.428 0.694 1 94 121 GLU A CA 1
ATOM 930 C C . GLU A 1 121 ? 21.442 5.924 0.952 1 94 121 GLU A C 1
ATOM 932 O O . GLU A 1 121 ? 21.525 5.486 2.101 1 94 121 GLU A O 1
ATOM 937 N N . ALA A 1 122 ? 21.04 5.265 -0.103 1 77.28 122 ALA A N 1
ATOM 938 C CA . ALA A 1 122 ? 21.098 3.818 0.088 1 77.28 122 ALA A CA 1
ATOM 939 C C . ALA A 1 122 ? 22.47 3.386 0.597 1 77.28 122 ALA A C 1
ATOM 941 O O . ALA A 1 122 ? 23.49 3.966 0.217 1 77.28 122 ALA A O 1
ATOM 942 N N . ALA A 1 123 ? 22.536 3.012 1.715 1 61.86 123 ALA A N 1
ATOM 943 C CA . ALA A 1 123 ? 23.846 2.63 2.237 1 61.86 123 ALA A CA 1
ATOM 944 C C . ALA A 1 123 ? 24.623 1.803 1.218 1 61.86 123 ALA A C 1
ATOM 946 O O . ALA A 1 123 ? 24.077 0.876 0.615 1 61.86 123 ALA A O 1
ATOM 947 N N . ALA A 1 124 ? 25.541 2.461 0.555 1 56.83 124 ALA A N 1
ATOM 948 C CA . ALA A 1 124 ? 26.485 1.698 -0.258 1 56.83 124 ALA A CA 1
ATOM 949 C C . ALA A 1 124 ? 26.833 0.369 0.407 1 56.83 124 ALA A C 1
ATOM 951 O O . ALA A 1 124 ? 26.888 0.278 1.636 1 56.83 124 ALA A O 1
ATOM 952 N N . PRO A 1 125 ? 26.582 -0.647 -0.332 1 52.35 125 PRO A N 1
ATOM 953 C CA . PRO A 1 125 ? 27.144 -1.842 0.301 1 52.35 125 PRO A CA 1
ATOM 954 C C . PRO A 1 125 ? 28.538 -1.603 0.877 1 52.35 125 PRO A C 1
ATOM 956 O O . PRO A 1 125 ? 29.361 -0.93 0.253 1 52.35 125 PRO A O 1
ATOM 959 N N . SER A 1 126 ? 28.58 -1.305 2.049 1 50.62 126 SER A N 1
ATOM 960 C CA . SER A 1 126 ? 29.91 -1.127 2.622 1 50.62 126 SER A CA 1
ATOM 961 C C . SER A 1 126 ? 30.934 -2.022 1.931 1 50.62 126 SER A C 1
ATOM 963 O O . SER A 1 126 ? 30.679 -3.207 1.708 1 50.62 126 SER A O 1
ATOM 965 N N . PRO A 1 127 ? 31.919 -1.403 1.296 1 49.4 127 PRO A N 1
ATOM 966 C CA . PRO A 1 127 ? 32.968 -2.227 0.69 1 49.4 127 PRO A CA 1
ATOM 967 C C . PRO A 1 127 ? 33.4 -3.386 1.586 1 49.4 127 PRO A C 1
ATOM 969 O O . PRO A 1 127 ? 33.357 -3.271 2.813 1 49.4 127 PRO A O 1
ATOM 972 N N . LEU A 1 128 ? 33.333 -4.533 1.127 1 50.17 128 LEU A N 1
ATOM 973 C CA . LEU A 1 128 ? 33.911 -5.692 1.799 1 50.17 128 LEU A CA 1
ATOM 974 C C . LEU A 1 128 ? 35.276 -5.352 2.389 1 50.17 128 LEU A C 1
ATOM 976 O O . LEU A 1 128 ? 36.058 -4.623 1.775 1 50.17 128 LEU A O 1
ATOM 980 N N . PRO A 1 129 ? 35.394 -5.253 3.686 1 53.72 129 PRO A N 1
ATOM 981 C CA . PRO A 1 129 ? 36.735 -4.96 4.197 1 53.72 129 PRO A CA 1
ATOM 982 C C . PRO A 1 129 ? 37.833 -5.683 3.422 1 53.72 129 PRO A C 1
ATOM 984 O O . PRO A 1 129 ? 37.62 -6.798 2.937 1 53.72 129 PRO A O 1
ATOM 987 N N . PRO A 1 130 ? 38.761 -5.014 2.998 1 52.63 130 PRO A N 1
ATOM 988 C CA . PRO A 1 130 ? 39.848 -5.7 2.297 1 52.63 130 PRO A CA 1
ATOM 989 C C . PRO A 1 130 ? 40.362 -6.922 3.055 1 52.63 130 PRO A C 1
ATOM 991 O O . PRO A 1 130 ? 40.321 -6.95 4.288 1 52.63 130 PRO A O 1
ATOM 994 N N . PRO A 1 131 ? 40.416 -8.025 2.404 1 44.17 131 PRO A N 1
ATOM 995 C CA . PRO A 1 131 ? 40.94 -9.195 3.113 1 44.17 131 PRO A CA 1
ATOM 996 C C . PRO A 1 131 ? 42.21 -8.886 3.902 1 44.17 131 PRO A C 1
ATOM 998 O O . PRO A 1 131 ? 43.072 -8.142 3.426 1 44.17 131 PRO A O 1
ATOM 1001 N N . LYS A 1 132 ? 42.122 -8.829 5.106 1 44.12 132 LYS A N 1
ATOM 1002 C CA . LYS A 1 132 ? 43.332 -8.64 5.902 1 44.12 132 LYS A CA 1
ATOM 1003 C C . LYS A 1 132 ? 44.454 -9.557 5.422 1 44.12 132 LYS A C 1
ATOM 1005 O O . LYS A 1 132 ? 44.214 -10.721 5.095 1 44.12 132 LYS A O 1
ATOM 1010 N N . PRO A 1 133 ? 45.547 -9.129 5.222 1 45.49 133 PRO A N 1
ATOM 1011 C CA . PRO A 1 133 ? 46.661 -9.991 4.821 1 45.49 133 PRO A CA 1
ATOM 1012 C C . PRO A 1 133 ? 46.848 -11.185 5.753 1 45.49 133 PRO A C 1
ATOM 1014 O O . PRO A 1 133 ? 46.727 -11.046 6.973 1 45.49 133 PRO A O 1
ATOM 1017 N N . GLY A 1 134 ? 46.425 -12.406 5.379 1 41.23 134 GLY A N 1
ATOM 1018 C CA . GLY A 1 134 ? 46.536 -13.687 6.058 1 41.23 134 GLY A CA 1
ATOM 1019 C C . GLY A 1 134 ? 47.888 -13.899 6.713 1 41.23 134 GLY A C 1
ATOM 1020 O O . GLY A 1 134 ? 48.925 -13.796 6.056 1 41.23 134 GLY A O 1
ATOM 1021 N N . SER A 1 135 ? 48.015 -13.514 7.897 1 38.08 135 SER A N 1
ATOM 1022 C CA . SER A 1 135 ? 49.225 -13.814 8.656 1 38.08 135 SER A CA 1
ATOM 1023 C C . SER A 1 135 ? 49.567 -15.299 8.589 1 38.08 135 SER A C 1
ATOM 1025 O O . SER A 1 135 ? 48.706 -16.15 8.822 1 38.08 135 SER A O 1
ATOM 1027 N N . SER A 1 136 ? 50.499 -15.74 7.793 1 37.93 136 SER A N 1
ATOM 1028 C CA . SER A 1 136 ? 51.115 -17.042 7.56 1 37.93 136 SER A CA 1
ATOM 1029 C C . SER A 1 136 ? 51.557 -17.687 8.869 1 37.93 136 SER A C 1
ATOM 1031 O O . SER A 1 136 ? 52.563 -17.285 9.457 1 37.93 136 SER A O 1
ATOM 1033 N N . GLY A 1 137 ? 50.817 -17.791 9.901 1 31.59 137 GLY A N 1
ATOM 1034 C CA . GLY A 1 137 ? 51.366 -18.445 11.079 1 31.59 137 GLY A CA 1
ATOM 1035 C C . GLY A 1 137 ? 51.69 -19.909 10.851 1 31.59 137 GLY A C 1
ATOM 1036 O O . GLY A 1 137 ? 50.852 -20.667 10.36 1 31.59 137 GLY A O 1
ATOM 1037 N N . ALA A 1 138 ? 52.915 -20.263 10.662 1 33.64 138 ALA A N 1
ATOM 1038 C CA . ALA A 1 138 ? 53.633 -21.525 10.504 1 33.64 138 ALA A CA 1
ATOM 1039 C C . ALA A 1 138 ? 53.29 -22.496 11.631 1 33.64 138 ALA A C 1
ATOM 1041 O O . ALA A 1 138 ? 53.698 -22.296 12.777 1 33.64 138 ALA A O 1
ATOM 1042 N N . SER A 1 139 ? 52.012 -22.934 11.819 1 29.52 139 SER A N 1
ATOM 1043 C CA . SER A 1 139 ? 51.682 -23.851 12.904 1 29.52 139 SER A CA 1
ATOM 1044 C C . SER A 1 139 ? 52.407 -25.183 12.743 1 29.52 139 SER A C 1
ATOM 1046 O O . SER A 1 139 ? 52.371 -25.789 11.67 1 29.52 139 SER A O 1
ATOM 1048 N N . LYS A 1 140 ? 53.393 -25.433 13.541 1 27.78 140 LYS A N 1
ATOM 1049 C CA . LYS A 1 140 ? 54.166 -26.655 13.746 1 27.78 140 LYS A CA 1
ATOM 1050 C C . LYS A 1 140 ? 53.249 -27.856 13.96 1 27.78 140 LYS A C 1
ATOM 1052 O O . LYS A 1 140 ? 52.408 -27.848 14.862 1 27.78 140 LYS A O 1
ATOM 1057 N N . ILE A 1 141 ? 52.859 -28.631 12.877 1 30.37 141 ILE A N 1
ATOM 1058 C CA . ILE A 1 141 ? 52.078 -29.852 12.714 1 30.37 141 ILE A CA 1
ATOM 1059 C C . ILE A 1 141 ? 52.62 -30.94 13.638 1 30.37 141 ILE A C 1
ATOM 1061 O O . ILE A 1 141 ? 53.774 -31.356 13.507 1 30.37 141 ILE A O 1
ATOM 1065 N N . SER A 1 142 ? 52.405 -30.739 14.941 1 28.03 142 SER A N 1
ATOM 1066 C CA . SER A 1 142 ? 52.848 -31.827 15.807 1 28.03 142 SER A CA 1
ATOM 1067 C C . SER A 1 142 ? 52.275 -33.164 15.35 1 28.03 142 SER A C 1
ATOM 1069 O O . SER A 1 142 ? 51.128 -33.234 14.903 1 28.03 142 SER A O 1
ATOM 1071 N N . ASN A 1 143 ? 53.147 -34.108 15.032 1 28.89 143 ASN A N 1
ATOM 1072 C CA . ASN A 1 143 ? 53.164 -35.487 14.554 1 28.89 143 ASN A CA 1
ATOM 1073 C C . ASN A 1 143 ? 52.274 -36.387 15.407 1 28.89 143 ASN A C 1
ATOM 1075 O O . ASN A 1 143 ? 52.491 -36.517 16.614 1 28.89 143 ASN A O 1
ATOM 1079 N N . PHE A 1 144 ? 50.94 -36.337 15.257 1 28.2 144 PHE A N 1
ATOM 1080 C CA . PHE A 1 144 ? 50.007 -37.257 15.897 1 28.2 144 PHE A CA 1
ATOM 1081 C C . PHE A 1 144 ? 50.408 -38.703 15.635 1 28.2 144 PHE A C 1
ATOM 1083 O O . PHE A 1 144 ? 50.669 -39.084 14.492 1 28.2 144 PHE A O 1
ATOM 1090 N N . LYS A 1 145 ? 50.944 -39.326 16.632 1 28.31 145 LYS A N 1
ATOM 1091 C CA . LYS A 1 145 ? 51.274 -40.741 16.771 1 28.31 145 LYS A CA 1
ATOM 1092 C C . LYS A 1 145 ? 50.059 -41.62 16.485 1 28.31 145 LYS A C 1
ATOM 1094 O O . LYS A 1 145 ? 48.961 -41.349 16.975 1 28.31 145 LYS A O 1
ATOM 1099 N N . SER A 1 146 ? 49.965 -42.328 15.345 1 28.02 146 SER A N 1
ATOM 1100 C CA . SER A 1 146 ? 49.136 -43.245 14.571 1 28.02 146 SER A CA 1
ATOM 1101 C C . SER A 1 146 ? 48.691 -44.435 15.415 1 28.02 146 SER A C 1
ATOM 1103 O O . SER A 1 146 ? 49.484 -45.336 15.694 1 28.02 146 SER A O 1
ATOM 1105 N N . PHE A 1 147 ? 47.947 -44.232 16.556 1 29.11 147 PHE A N 1
ATOM 1106 C CA . PHE A 1 147 ? 47.635 -45.472 17.256 1 29.11 147 PHE A CA 1
ATOM 1107 C C . PHE A 1 147 ? 46.806 -46.398 16.373 1 29.11 147 PHE A C 1
ATOM 1109 O O . PHE A 1 147 ? 45.811 -45.974 15.782 1 29.11 147 PHE A O 1
ATOM 1116 N N . GLY A 1 148 ? 47.218 -47.528 15.862 1 25.77 148 GLY A N 1
ATOM 1117 C CA . GLY A 1 148 ? 46.964 -48.663 14.99 1 25.77 148 GLY A CA 1
ATOM 1118 C C . GLY A 1 148 ? 45.83 -49.546 15.476 1 25.77 148 GLY A C 1
ATOM 1119 O O . GLY A 1 148 ? 45.641 -50.656 14.975 1 25.77 148 GLY A O 1
ATOM 1120 N N . TRP A 1 149 ? 44.933 -49.136 16.421 1 28.54 149 TRP A N 1
ATOM 1121 C CA . TRP A 1 149 ? 44.267 -50.292 17.014 1 28.54 149 TRP A CA 1
ATOM 1122 C C . TRP A 1 149 ? 43.314 -50.941 16.016 1 28.54 149 TRP A C 1
ATOM 1124 O O . TRP A 1 149 ? 42.471 -50.265 15.422 1 28.54 149 TRP A O 1
ATOM 1134 N N . MET A 1 150 ? 43.649 -52.074 15.377 1 27.63 150 MET A N 1
ATOM 1135 C CA . MET A 1 150 ? 43.148 -53.04 14.404 1 27.63 150 MET A CA 1
ATOM 1136 C C . MET A 1 150 ? 41.85 -53.677 14.888 1 27.63 150 MET A C 1
ATOM 1138 O O . MET A 1 150 ? 41.805 -54.253 15.976 1 27.63 150 MET A O 1
ATOM 1142 N N . LEU A 1 151 ? 40.676 -53.062 14.654 1 28.81 151 LEU A N 1
ATOM 1143 C CA . LEU A 1 151 ? 39.329 -53.524 14.969 1 28.81 151 LEU A CA 1
ATOM 1144 C C . LEU A 1 151 ? 39.024 -54.839 14.26 1 28.81 151 LEU A C 1
ATOM 1146 O O . LEU A 1 151 ? 38.891 -54.872 13.034 1 28.81 151 LEU A O 1
ATOM 1150 N N . ALA A 1 152 ? 39.432 -55.99 14.636 1 25.49 152 ALA A N 1
ATOM 1151 C CA . ALA A 1 152 ? 39.271 -57.316 14.047 1 25.49 152 ALA A CA 1
ATOM 1152 C C . ALA A 1 152 ? 37.848 -57.834 14.243 1 25.49 152 ALA A C 1
ATOM 1154 O O . ALA A 1 152 ? 37.473 -58.865 13.68 1 25.49 152 ALA A O 1
ATOM 1155 N N . ALA A 1 153 ? 36.942 -57.093 14.932 1 26.02 153 ALA A N 1
ATOM 1156 C CA . ALA A 1 153 ? 35.974 -58.013 15.523 1 26.02 153 ALA A CA 1
ATOM 1157 C C . ALA A 1 153 ? 35.249 -58.814 14.446 1 26.02 153 ALA A C 1
ATOM 1159 O O . ALA A 1 153 ? 34.99 -58.304 13.353 1 26.02 153 ALA A O 1
ATOM 1160 N N . LEU A 1 154 ? 34.691 -60.088 14.844 1 24.81 154 LEU A N 1
ATOM 1161 C CA . LEU A 1 154 ? 34.366 -61.495 14.636 1 24.81 154 LEU A CA 1
ATOM 1162 C C . LEU A 1 154 ? 32.993 -61.646 13.989 1 24.81 154 LEU A C 1
ATOM 1164 O O . LEU A 1 154 ? 32.129 -60.78 14.147 1 24.81 154 LEU A O 1
ATOM 1168 N N . ALA A 1 155 ? 32.664 -62.747 13.22 1 27.12 155 ALA A N 1
ATOM 1169 C CA . ALA A 1 155 ? 31.992 -63.475 12.146 1 27.12 155 ALA A CA 1
ATOM 1170 C C . ALA A 1 155 ? 30.658 -64.043 12.621 1 27.12 155 ALA A C 1
ATOM 1172 O O . ALA A 1 155 ? 29.802 -64.397 11.806 1 27.12 155 ALA A O 1
ATOM 1173 N N . VAL A 1 156 ? 30.295 -64.128 13.982 1 23.46 156 VAL A N 1
ATOM 1174 C CA . VAL A 1 156 ? 29.699 -65.441 14.21 1 23.46 156 VAL A CA 1
ATOM 1175 C C . VAL A 1 156 ? 28.37 -65.541 13.465 1 23.46 156 VAL A C 1
ATOM 1177 O O . VAL A 1 156 ? 27.834 -64.532 13.001 1 23.46 156 VAL A O 1
ATOM 1180 N N . PHE A 1 157 ? 27.13 -65.751 14.248 1 23.42 157 PHE A N 1
ATOM 1181 C CA . PHE A 1 157 ? 26.394 -66.986 14.491 1 23.42 157 PHE A CA 1
ATOM 1182 C C . PHE A 1 157 ? 25.2 -67.099 13.551 1 23.42 157 PHE A C 1
ATOM 1184 O O . PHE A 1 157 ? 24.707 -66.091 13.041 1 23.42 157 PHE A O 1
ATOM 1191 N N . LYS A 1 158 ? 24.256 -68.201 13.923 1 21.52 158 LYS A N 1
ATOM 1192 C CA . LYS A 1 158 ? 23.605 -69.439 13.505 1 21.52 158 LYS A CA 1
ATOM 1193 C C . LYS A 1 158 ? 22.209 -69.167 12.952 1 21.52 158 LYS A C 1
ATOM 1195 O O . LYS A 1 158 ? 21.955 -68.099 12.391 1 21.52 158 LYS A O 1
ATOM 1200 N N . MET A 1 159 ? 21.101 -69.997 13.5 1 22.52 159 MET A N 1
ATOM 1201 C CA . MET A 1 159 ? 20.295 -71.13 13.056 1 22.52 159 MET A CA 1
ATOM 1202 C C . MET A 1 159 ? 18.919 -70.669 12.588 1 22.52 159 MET A C 1
ATOM 1204 O O . MET A 1 159 ? 18.541 -69.515 12.799 1 22.52 159 MET A O 1
ATOM 1208 N N . ILE A 1 160 ? 17.793 -71.619 12.973 1 27.75 160 ILE A N 1
ATOM 1209 C CA . ILE A 1 160 ? 16.726 -72.551 12.626 1 27.75 160 ILE A CA 1
ATOM 1210 C C . ILE A 1 160 ? 15.369 -71.908 12.902 1 27.75 160 ILE A C 1
ATOM 1212 O O . ILE A 1 160 ? 14.328 -72.456 12.529 1 27.75 160 ILE A O 1
ATOM 1216 N N . LEU A 1 161 ? 15.193 -70.89 13.69 1 23.53 161 LEU A N 1
ATOM 1217 C CA . LEU A 1 161 ? 13.891 -71.081 14.32 1 23.53 161 LEU A CA 1
ATOM 1218 C C . LEU A 1 161 ? 12.794 -71.215 13.269 1 23.53 161 LEU A C 1
ATOM 1220 O O . LEU A 1 161 ? 12.71 -70.403 12.345 1 23.53 161 LEU A O 1
ATOM 1224 N N . ALA A 1 162 ? 12.165 -72.524 13.539 1 22.83 162 ALA A N 1
ATOM 1225 C CA . ALA A 1 162 ? 11.047 -73.317 14.042 1 22.83 162 ALA A CA 1
ATOM 1226 C C . ALA A 1 162 ? 10.058 -72.446 14.81 1 22.83 162 ALA A C 1
ATOM 1228 O O . ALA A 1 162 ? 10.46 -71.595 15.607 1 22.83 162 ALA A O 1
ATOM 1229 N N . MET B 1 1 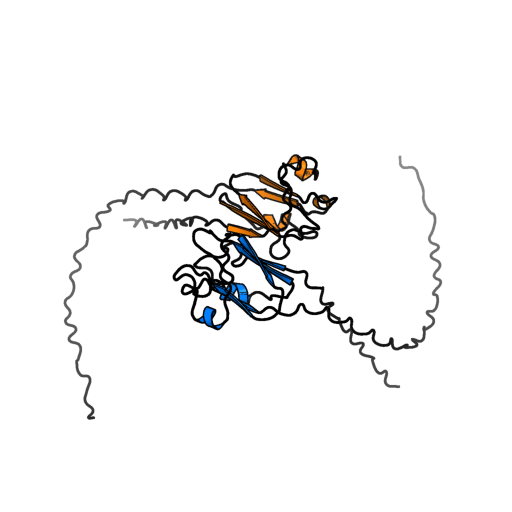? -37.337 -10.625 55.581 1 32.18 1 MET B N 1
ATOM 1230 C CA . MET B 1 1 ? -37.452 -9.998 54.267 1 32.18 1 MET B CA 1
ATOM 1231 C C . MET B 1 1 ? -36.126 -10.061 53.516 1 32.18 1 MET B C 1
ATOM 1233 O O . MET B 1 1 ? -35.126 -9.497 53.964 1 32.18 1 MET B O 1
ATOM 1237 N N . ALA B 1 2 ? -35.729 -11.266 52.894 1 47.45 2 ALA B N 1
ATOM 1238 C CA . ALA B 1 2 ? -34.576 -11.617 52.069 1 47.45 2 ALA B CA 1
ATOM 1239 C C . ALA B 1 2 ? -34.38 -10.606 50.943 1 47.45 2 ALA B C 1
ATOM 1241 O O . ALA B 1 2 ? -35.305 -10.336 50.174 1 47.45 2 ALA B O 1
ATOM 1242 N N . SER B 1 3 ? -33.487 -9.576 51.117 1 45.51 3 SER B N 1
ATOM 1243 C 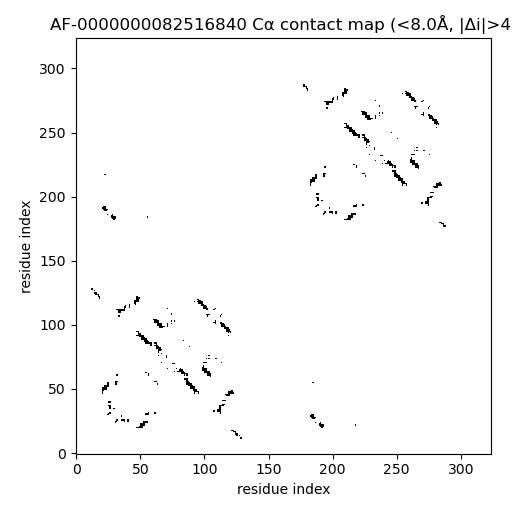CA . SER B 1 3 ? -33.059 -8.559 50.162 1 45.51 3 SER B CA 1
ATOM 1244 C C . SER B 1 3 ? -32.5 -9.192 48.893 1 45.51 3 SER B C 1
ATOM 1246 O O . SER B 1 3 ? -31.524 -9.944 48.946 1 45.51 3 SER B O 1
ATOM 1248 N N . LYS B 1 4 ? -33.31 -9.57 47.905 1 50.27 4 LYS B N 1
ATOM 1249 C CA . LYS B 1 4 ? -32.865 -9.966 46.572 1 50.27 4 LYS B CA 1
ATOM 1250 C C . LYS B 1 4 ? -31.947 -8.911 45.962 1 50.27 4 LYS B C 1
ATOM 1252 O O . LYS B 1 4 ? -32.346 -7.757 45.793 1 50.27 4 LYS B O 1
ATOM 1257 N N . ALA B 1 5 ? -30.654 -8.972 46.156 1 50.59 5 ALA B N 1
ATOM 1258 C CA . ALA B 1 5 ? -29.637 -8.207 45.44 1 50.59 5 ALA B CA 1
ATOM 1259 C C . ALA B 1 5 ? -29.798 -8.358 43.93 1 50.59 5 ALA B C 1
ATOM 1261 O O . ALA B 1 5 ? -29.861 -9.477 43.415 1 50.59 5 ALA B O 1
ATOM 1262 N N . PHE B 1 6 ? -30.511 -7.406 43.247 1 51.12 6 PHE B N 1
ATOM 1263 C CA . PHE B 1 6 ? -30.608 -7.295 41.797 1 51.12 6 PHE B CA 1
ATOM 1264 C C . PHE B 1 6 ? -29.225 -7.173 41.169 1 51.12 6 PHE B C 1
ATOM 1266 O O . PHE B 1 6 ? -28.515 -6.193 41.404 1 51.12 6 PHE B O 1
ATOM 1273 N N . LEU B 1 7 ? -28.586 -8.249 40.756 1 48.63 7 LEU B N 1
ATOM 1274 C CA . LEU B 1 7 ? -27.369 -8.229 39.952 1 48.63 7 LEU B CA 1
ATOM 1275 C C . LEU B 1 7 ? -27.618 -7.56 38.604 1 48.63 7 LEU B C 1
ATOM 1277 O O . LEU B 1 7 ? -28.444 -8.027 37.817 1 48.63 7 LEU B O 1
ATOM 1281 N N . ILE B 1 8 ? -27.432 -6.274 38.492 1 49.85 8 ILE B N 1
ATOM 1282 C CA . ILE B 1 8 ? -27.481 -5.555 37.224 1 49.85 8 ILE B CA 1
ATOM 1283 C C . ILE B 1 8 ? -26.369 -6.053 36.305 1 49.85 8 ILE B C 1
ATOM 1285 O O . ILE B 1 8 ? -25.185 -5.903 36.614 1 49.85 8 ILE B O 1
ATOM 1289 N N . ALA B 1 9 ? -26.642 -6.916 35.384 1 48.83 9 ALA B N 1
ATOM 1290 C CA . ALA B 1 9 ? -25.722 -7.283 34.31 1 48.83 9 ALA B CA 1
ATOM 1291 C C . ALA B 1 9 ? -25.486 -6.108 33.366 1 48.83 9 ALA B C 1
ATOM 1293 O O . ALA B 1 9 ? -26.419 -5.626 32.719 1 48.83 9 ALA B O 1
ATOM 1294 N N . VAL B 1 10 ? -24.491 -5.362 33.506 1 48.2 10 VAL B N 1
ATOM 1295 C CA . VAL B 1 10 ? -24.047 -4.355 32.547 1 48.2 10 VAL B CA 1
ATOM 1296 C C . VAL B 1 10 ? -23.65 -5.03 31.236 1 48.2 10 VAL B C 1
ATOM 1298 O O . VAL B 1 10 ? -22.693 -5.806 31.194 1 48.2 10 VAL B O 1
ATOM 1301 N N . PHE B 1 11 ? -24.575 -5.217 30.304 1 46.48 11 PHE B N 1
ATOM 1302 C CA . PHE B 1 11 ? -24.231 -5.634 28.949 1 46.48 11 PHE B CA 1
ATOM 1303 C C . PHE B 1 11 ? -23.378 -4.576 28.258 1 46.48 11 PHE B C 1
ATOM 1305 O O . PHE B 1 11 ? -23.827 -3.447 28.052 1 46.48 11 PHE B O 1
ATOM 1312 N N . PHE B 1 12 ? -22.067 -4.65 28.277 1 44.98 12 PHE B N 1
ATOM 1313 C CA . PHE B 1 12 ? -21.195 -3.824 27.45 1 44.98 12 PHE B CA 1
ATOM 1314 C C . PHE B 1 12 ? -21.438 -4.093 25.97 1 44.98 12 PHE B C 1
ATOM 1316 O O . PHE B 1 12 ? -21.063 -5.149 25.456 1 44.98 12 PHE B O 1
ATOM 1323 N N . ALA B 1 13 ? -22.414 -3.511 25.346 1 44.46 13 ALA B N 1
ATOM 1324 C CA . ALA B 1 13 ? -22.53 -3.572 23.891 1 44.46 13 ALA B CA 1
ATOM 1325 C C . ALA B 1 13 ? -21.265 -3.048 23.217 1 44.46 13 ALA B C 1
ATOM 1327 O O . ALA B 1 13 ? -20.944 -1.862 23.321 1 44.46 13 ALA B O 1
ATOM 1328 N N . THR B 1 14 ? -20.319 -3.881 22.876 1 46.23 14 THR B N 1
ATOM 1329 C CA . THR B 1 14 ? -19.234 -3.466 21.994 1 46.23 14 THR B CA 1
ATOM 1330 C C . THR B 1 14 ? -19.784 -2.866 20.704 1 46.23 14 THR B C 1
ATOM 1332 O O . THR B 1 14 ? -20.471 -3.547 19.94 1 46.23 14 THR B O 1
ATOM 1335 N N . VAL B 1 15 ? -20.184 -1.648 20.69 1 46.49 15 VAL B N 1
ATOM 1336 C CA . VAL B 1 15 ? -20.469 -0.935 19.449 1 46.49 15 VAL B CA 1
ATOM 1337 C C . VAL B 1 15 ? -19.465 -1.345 18.374 1 46.49 15 VAL B C 1
ATOM 1339 O O . VAL B 1 15 ? -18.258 -1.15 18.536 1 46.49 15 VAL B O 1
ATOM 1342 N N . ALA B 1 16 ? -19.841 -2.372 17.585 1 47.19 16 ALA B N 1
ATOM 1343 C CA . ALA B 1 16 ? -19.021 -2.667 16.413 1 47.19 16 ALA B CA 1
ATOM 1344 C C . ALA B 1 16 ? -18.782 -1.412 15.579 1 47.19 16 ALA B C 1
ATOM 1346 O O . ALA B 1 16 ? -19.722 -0.847 15.014 1 47.19 16 ALA B O 1
ATOM 1347 N N . ALA B 1 17 ? -17.905 -0.581 15.847 1 52.09 17 ALA B N 1
ATOM 1348 C CA . ALA B 1 17 ? -17.518 0.55 15.007 1 52.09 17 ALA B CA 1
ATOM 1349 C C . ALA B 1 17 ? -17.415 0.135 13.542 1 52.09 17 ALA B C 1
ATOM 1351 O O . ALA B 1 17 ? -16.938 -0.959 13.232 1 52.09 17 ALA B O 1
ATOM 1352 N N . PRO B 1 18 ? -18.38 0.689 12.678 1 52.33 18 PRO B N 1
ATOM 1353 C CA . PRO B 1 18 ? -18.241 0.368 11.256 1 52.33 18 PRO B CA 1
ATOM 1354 C C . PRO B 1 18 ? -16.783 0.241 10.82 1 52.33 18 PRO B C 1
ATOM 1356 O O . PRO B 1 18 ? -15.962 1.104 11.14 1 52.33 18 PRO B O 1
ATOM 1359 N N . THR B 1 19 ? -16.334 -0.961 10.7 1 61.01 19 THR B N 1
ATOM 1360 C CA . THR B 1 19 ? -14.957 -1.213 10.29 1 61.01 19 THR B CA 1
ATOM 1361 C C . THR B 1 19 ? -14.638 -0.485 8.987 1 61.01 19 THR B C 1
ATOM 1363 O O . THR B 1 19 ? -15.348 -0.644 7.992 1 61.01 19 THR B O 1
ATOM 1366 N N . MET B 1 20 ? -14.147 0.769 8.973 1 76.68 20 MET B N 1
ATOM 1367 C CA . MET B 1 20 ? -13.716 1.538 7.809 1 76.68 20 MET B CA 1
ATOM 1368 C C . MET B 1 20 ? -12.877 0.678 6.869 1 76.68 20 MET B C 1
ATOM 1370 O O . MET B 1 20 ? -12.14 -0.201 7.318 1 76.68 20 MET B O 1
ATOM 1374 N N . ALA B 1 21 ? -13.205 0.757 5.573 1 92.56 21 ALA B N 1
ATOM 1375 C CA . ALA B 1 21 ? -12.485 0.041 4.523 1 92.56 21 ALA B CA 1
ATOM 1376 C C . ALA B 1 21 ? -10.976 0.17 4.707 1 92.56 21 ALA B C 1
ATOM 1378 O O . ALA B 1 21 ? -10.473 1.251 5.022 1 92.56 21 ALA B O 1
ATOM 1379 N N . ALA B 1 22 ? -10.272 -0.981 4.638 1 96.96 22 ALA B N 1
ATOM 1380 C CA . ALA B 1 22 ? -8.827 -1.004 4.848 1 96.96 22 ALA B CA 1
ATOM 1381 C C . ALA B 1 22 ? -8.085 -1.23 3.533 1 96.96 22 ALA B C 1
ATOM 1383 O O . ALA B 1 22 ? -8.641 -1.795 2.588 1 96.96 22 ALA B O 1
ATOM 1384 N N . TYR B 1 23 ? -6.879 -0.753 3.482 1 98.27 23 TYR B N 1
ATOM 1385 C CA . TYR B 1 23 ? -5.933 -1.039 2.409 1 98.27 23 TYR B CA 1
ATOM 1386 C C . TYR B 1 23 ? -4.877 -2.039 2.865 1 98.27 23 TYR B C 1
ATOM 1388 O O . TYR B 1 23 ? -4.306 -1.898 3.949 1 98.27 23 TYR B O 1
ATOM 1396 N N . TYR B 1 24 ? -4.588 -2.975 2.107 1 98.75 24 TYR B N 1
ATOM 1397 C CA . TYR B 1 24 ? -3.555 -3.954 2.428 1 98.75 24 TYR B CA 1
ATOM 1398 C C . TYR B 1 24 ? -2.509 -4.025 1.321 1 98.75 24 TYR B C 1
ATOM 1400 O O . TYR B 1 24 ? -2.807 -4.453 0.204 1 98.75 24 TYR B O 1
ATOM 1408 N N . MET B 1 25 ? -1.328 -3.602 1.599 1 98.78 25 MET B N 1
ATOM 1409 C CA . MET B 1 25 ? -0.229 -3.908 0.687 1 98.78 25 MET B CA 1
ATOM 1410 C C . MET B 1 25 ? 0.166 -5.377 0.785 1 98.78 25 MET B C 1
ATOM 1412 O O . MET B 1 25 ? 0.64 -5.828 1.83 1 98.78 25 MET B O 1
ATOM 1416 N N . VAL B 1 26 ? 0.008 -6.047 -0.259 1 98.9 26 VAL B N 1
ATOM 1417 C CA . VAL B 1 26 ? 0.329 -7.471 -0.257 1 98.9 26 VAL B CA 1
ATOM 1418 C C . VAL B 1 26 ? 1.835 -7.661 -0.089 1 98.9 26 VAL B C 1
ATOM 1420 O O . VAL B 1 26 ? 2.622 -7.189 -0.912 1 98.9 26 VAL B O 1
ATOM 1423 N N . GLY B 1 27 ? 2.242 -8.328 1.039 1 98.57 27 GLY B N 1
ATOM 1424 C CA . GLY B 1 27 ? 3.654 -8.526 1.325 1 98.57 27 GLY B CA 1
ATOM 1425 C C . GLY B 1 27 ? 4.262 -7.397 2.136 1 98.57 27 GLY B C 1
ATOM 1426 O O . GLY B 1 27 ? 5.481 -7.335 2.306 1 98.57 27 GLY B O 1
ATOM 1427 N N . GLU B 1 28 ? 3.405 -6.499 2.629 1 97.62 28 GLU B N 1
ATOM 1428 C CA . GLU B 1 28 ? 3.848 -5.344 3.404 1 97.62 28 GLU B CA 1
ATOM 1429 C C . GLU B 1 28 ? 4.928 -4.562 2.661 1 97.62 28 GLU B C 1
ATOM 1431 O O . GLU B 1 28 ? 4.782 -4.267 1.473 1 97.62 28 GLU B O 1
ATOM 1436 N N . ASN B 1 29 ? 6.067 -4.286 3.287 1 97.06 29 ASN B N 1
ATOM 1437 C CA . ASN B 1 29 ? 7.081 -3.428 2.685 1 97.06 29 ASN B CA 1
ATOM 1438 C C . ASN B 1 29 ? 7.889 -4.172 1.626 1 97.06 29 ASN B C 1
ATOM 1440 O O . ASN B 1 29 ? 8.592 -3.552 0.826 1 97.06 29 ASN B O 1
ATOM 1444 N N . ASP B 1 30 ? 7.794 -5.484 1.591 1 97.27 30 ASP B N 1
ATOM 1445 C CA . ASP B 1 30 ? 8.479 -6.26 0.563 1 97.27 30 ASP B CA 1
ATOM 1446 C C . ASP B 1 30 ? 7.729 -6.195 -0.766 1 97.27 30 ASP B C 1
ATOM 1448 O O . ASP B 1 30 ? 8.338 -6.288 -1.834 1 97.27 30 ASP B O 1
ATOM 1452 N N . GLY B 1 31 ? 6.433 -6.049 -0.662 1 98.56 31 GLY B N 1
ATOM 1453 C CA . GLY B 1 31 ? 5.601 -6.12 -1.852 1 98.56 31 GLY B CA 1
ATOM 1454 C C . GLY B 1 31 ? 5.43 -7.533 -2.377 1 98.56 31 GLY B C 1
ATOM 1455 O O . GLY B 1 31 ? 5.551 -8.5 -1.623 1 98.56 31 GLY B O 1
ATOM 1456 N N . TRP B 1 32 ? 4.973 -7.673 -3.582 1 98.8 32 TRP B N 1
ATOM 1457 C CA . TRP B 1 32 ? 4.699 -8.911 -4.304 1 98.8 32 TRP B CA 1
ATOM 1458 C C . TRP B 1 32 ? 5.944 -9.404 -5.033 1 98.8 32 TRP B C 1
ATOM 1460 O O . TRP B 1 32 ? 6.27 -8.916 -6.118 1 98.8 32 TRP B O 1
ATOM 1470 N N . LYS B 1 33 ? 6.668 -10.3 -4.351 1 98.42 33 LYS B N 1
ATOM 1471 C CA . LYS B 1 33 ? 7.918 -10.818 -4.899 1 98.42 33 LYS B CA 1
ATOM 1472 C C . LYS B 1 33 ? 8.183 -12.241 -4.415 1 98.42 33 LYS B C 1
ATOM 1474 O O . LYS B 1 33 ? 7.439 -12.768 -3.585 1 98.42 33 LYS B O 1
ATOM 1479 N N . LEU B 1 34 ? 9.239 -12.865 -4.981 1 98.36 34 LEU B N 1
ATOM 1480 C CA . LEU B 1 34 ? 9.661 -14.185 -4.524 1 98.36 34 LEU B CA 1
ATOM 1481 C C . LEU B 1 34 ? 10.213 -14.117 -3.104 1 98.36 34 LEU B C 1
ATOM 1483 O O . LEU B 1 34 ? 10.766 -13.093 -2.697 1 98.36 34 LEU B O 1
ATOM 1487 N N . GLY B 1 35 ? 10.04 -15.213 -2.376 1 97.61 35 GLY B N 1
ATOM 1488 C CA . GLY B 1 35 ? 10.642 -15.321 -1.057 1 97.61 35 GLY B CA 1
ATOM 1489 C C . GLY B 1 35 ? 9.743 -14.812 0.053 1 97.61 35 GLY B C 1
ATOM 1490 O O . GLY B 1 35 ? 10.059 -14.966 1.235 1 97.61 35 GLY B O 1
ATOM 1491 N N . VAL B 1 36 ? 8.63 -14.202 -0.247 1 98.28 36 VAL B N 1
ATOM 1492 C CA . VAL B 1 36 ? 7.666 -13.763 0.757 1 98.28 36 VAL B CA 1
ATOM 1493 C C . VAL B 1 36 ? 6.671 -14.884 1.044 1 98.28 36 VAL B C 1
ATOM 1495 O O . VAL B 1 36 ? 6.197 -15.553 0.123 1 98.28 36 VAL B O 1
ATOM 1498 N N . ASN B 1 37 ? 6.325 -15.088 2.315 1 98.69 37 ASN B N 1
ATOM 1499 C CA . ASN B 1 37 ? 5.319 -16.066 2.715 1 98.69 37 ASN B CA 1
ATOM 1500 C C . ASN B 1 37 ? 3.923 -15.451 2.757 1 98.69 37 ASN B C 1
ATOM 1502 O O . ASN B 1 37 ? 3.491 -14.953 3.798 1 98.69 37 ASN B O 1
ATOM 1506 N N . TYR B 1 38 ? 3.189 -15.597 1.736 1 98.84 38 TYR B N 1
ATOM 1507 C CA . TYR B 1 38 ? 1.901 -14.925 1.613 1 98.84 38 TYR B CA 1
ATOM 1508 C C . TYR B 1 38 ? 0.827 -15.654 2.412 1 98.84 38 TYR B C 1
ATOM 1510 O O . TYR B 1 38 ? -0.187 -15.061 2.788 1 98.84 38 TYR B O 1
ATOM 1518 N N . THR B 1 39 ? 1.042 -16.968 2.588 1 98.48 39 THR B N 1
ATOM 1519 C CA . THR B 1 39 ? 0.129 -17.679 3.475 1 98.48 39 THR B CA 1
ATOM 1520 C C . THR B 1 39 ? 0.152 -17.072 4.875 1 98.48 39 THR B C 1
ATOM 1522 O O . THR B 1 39 ? -0.9 -16.797 5.455 1 98.48 39 THR B O 1
ATOM 1525 N N . GLN B 1 40 ? 1.33 -16.882 5.411 1 98.51 40 GLN B N 1
ATOM 1526 C CA . GLN B 1 40 ? 1.46 -16.261 6.725 1 98.51 40 GLN B CA 1
ATOM 1527 C C . GLN B 1 40 ? 0.95 -14.823 6.706 1 98.51 40 GLN B C 1
ATOM 1529 O O . GLN B 1 40 ? 0.277 -14.385 7.641 1 98.51 40 GLN B O 1
ATOM 1534 N N . TRP B 1 41 ? 1.322 -14.067 5.71 1 98.58 41 TRP B N 1
ATOM 1535 C CA . TRP B 1 41 ? 0.872 -12.687 5.562 1 98.58 41 TRP B CA 1
ATOM 1536 C C . TRP B 1 41 ? -0.647 -12.595 5.67 1 98.58 41 TRP B C 1
ATOM 1538 O O . TRP B 1 41 ? -1.175 -11.716 6.355 1 98.58 41 TRP B O 1
ATOM 1548 N N . ALA B 1 42 ? -1.376 -13.519 5.01 1 98.71 42 ALA B N 1
ATOM 1549 C CA . ALA B 1 42 ? -2.835 -13.481 4.964 1 98.71 42 ALA B CA 1
ATOM 1550 C C . ALA B 1 42 ? -3.438 -13.974 6.276 1 98.71 42 ALA B C 1
ATOM 1552 O O . ALA B 1 42 ? -4.511 -13.522 6.682 1 98.71 42 ALA B O 1
ATOM 1553 N N . ALA B 1 43 ? -2.745 -14.859 6.908 1 97.98 43 ALA B N 1
ATOM 1554 C CA . ALA B 1 43 ? -3.281 -15.503 8.104 1 97.98 43 ALA B CA 1
ATOM 1555 C C . ALA B 1 43 ? -3.431 -14.501 9.246 1 97.98 43 ALA B C 1
ATOM 1557 O O . ALA B 1 43 ? -4.199 -14.729 10.183 1 97.98 43 ALA B O 1
ATOM 1558 N N . GLU B 1 44 ? -2.789 -13.388 9.207 1 94.36 44 GLU B N 1
ATOM 1559 C CA . GLU B 1 44 ? -2.765 -12.393 10.275 1 94.36 44 GLU B CA 1
ATOM 1560 C C . GLU B 1 44 ? -3.811 -11.307 10.041 1 94.36 44 GLU B C 1
ATOM 1562 O O . GLU B 1 44 ? -3.873 -10.327 10.787 1 94.36 44 GLU B O 1
ATOM 1567 N N . LYS B 1 45 ? -4.657 -11.577 9.052 1 97.42 45 LYS B N 1
ATOM 1568 C CA . LYS B 1 45 ? -5.567 -10.517 8.629 1 97.42 45 LYS B CA 1
ATOM 1569 C C . LYS B 1 45 ? -6.977 -11.059 8.409 1 97.42 45 LYS B C 1
ATOM 1571 O O . LYS B 1 45 ? -7.155 -12.249 8.142 1 97.42 45 LYS B O 1
ATOM 1576 N N . ARG B 1 46 ? -7.941 -10.209 8.629 1 96.59 46 ARG B N 1
ATOM 1577 C CA . ARG B 1 46 ? -9.328 -10.425 8.232 1 96.59 46 ARG B CA 1
ATOM 1578 C C . ARG B 1 46 ? -9.746 -9.442 7.144 1 96.59 46 ARG B C 1
ATOM 1580 O O . ARG B 1 46 ? -9.613 -8.228 7.313 1 96.59 46 ARG B O 1
ATOM 1587 N N . PHE B 1 47 ? -10.23 -9.962 6.139 1 97.93 47 PHE B N 1
ATOM 1588 C CA . PHE B 1 47 ? -10.614 -9.155 4.987 1 97.93 47 PHE B CA 1
ATOM 1589 C C . PHE B 1 47 ? -12.13 -9.04 4.888 1 97.93 47 PHE B C 1
ATOM 1591 O O . PHE B 1 47 ? -12.846 -10.028 5.069 1 97.93 47 PHE B O 1
ATOM 1598 N N . TYR B 1 48 ? -12.573 -7.865 4.56 1 97.64 48 TYR B N 1
ATOM 1599 C CA . TYR B 1 48 ? -14.004 -7.611 4.44 1 97.64 48 TYR B CA 1
ATOM 1600 C C . TYR B 1 48 ? -14.335 -6.977 3.093 1 97.64 48 T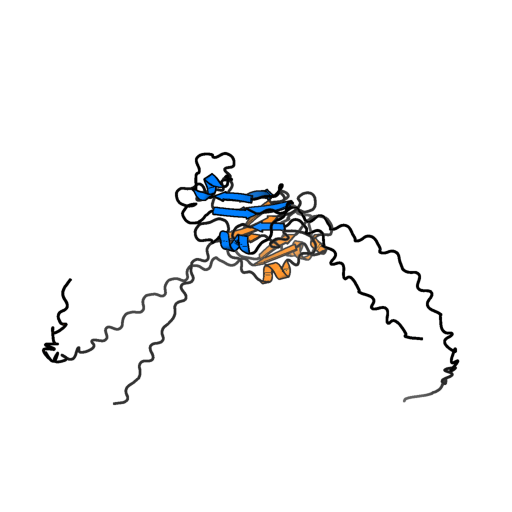YR B C 1
ATOM 1602 O O . TYR B 1 48 ? -13.478 -6.346 2.471 1 97.64 48 TYR B O 1
ATOM 1610 N N . VAL B 1 49 ? -15.554 -7.171 2.705 1 97.95 49 VAL B N 1
ATOM 1611 C CA . VAL B 1 49 ? -16.054 -6.435 1.549 1 97.95 49 VAL B CA 1
ATOM 1612 C C . VAL B 1 49 ? -15.813 -4.94 1.744 1 97.95 49 VAL B C 1
ATOM 1614 O O . VAL B 1 49 ? -16.086 -4.396 2.816 1 97.95 49 VAL B O 1
ATOM 1617 N N . GLY B 1 50 ? -15.235 -4.31 0.7 1 96.69 50 GLY B N 1
ATOM 1618 C CA . GLY B 1 50 ? -14.905 -2.895 0.771 1 96.69 50 GLY B CA 1
ATOM 1619 C C . GLY B 1 50 ? -13.422 -2.638 0.961 1 96.69 50 GLY B C 1
ATOM 1620 O O . GLY B 1 50 ? -12.929 -1.553 0.644 1 96.69 50 GLY B O 1
ATOM 1621 N N . ASP B 1 51 ? -12.665 -3.698 1.488 1 97.94 51 ASP B N 1
ATOM 1622 C CA . ASP B 1 51 ? -11.216 -3.576 1.61 1 97.94 51 ASP B CA 1
ATOM 1623 C C . ASP B 1 51 ? -10.548 -3.559 0.237 1 97.94 51 ASP B C 1
ATOM 1625 O O . ASP B 1 51 ? -11.188 -3.857 -0.774 1 97.94 51 ASP B O 1
ATOM 1629 N N . THR B 1 52 ? -9.311 -3.163 0.225 1 98.69 52 THR B N 1
ATOM 1630 C CA . THR B 1 52 ? -8.544 -3.067 -1.013 1 98.69 52 THR B CA 1
ATOM 1631 C C . THR B 1 52 ? -7.191 -3.755 -0.865 1 98.69 52 THR B C 1
ATOM 1633 O O . THR B 1 52 ? -6.505 -3.579 0.145 1 98.69 52 THR B O 1
ATOM 1636 N N . LEU B 1 53 ? -6.824 -4.549 -1.831 1 98.92 53 LEU B N 1
ATOM 1637 C CA . LEU B 1 53 ? -5.472 -5.084 -1.949 1 98.92 53 LEU B CA 1
ATOM 1638 C C . LEU B 1 53 ? -4.631 -4.232 -2.894 1 98.92 53 LEU B C 1
ATOM 1640 O O . LEU B 1 53 ? -5.112 -3.805 -3.945 1 98.92 53 LEU B O 1
ATOM 1644 N N . VAL B 1 54 ? -3.421 -4.009 -2.497 1 98.92 54 VAL B N 1
ATOM 1645 C CA . VAL B 1 54 ? -2.474 -3.296 -3.347 1 98.92 54 VAL B CA 1
ATOM 1646 C C . VAL B 1 54 ? -1.263 -4.182 -3.628 1 98.92 54 VAL B C 1
ATOM 1648 O O . VAL B 1 54 ? -0.556 -4.589 -2.703 1 98.92 54 VAL B O 1
ATOM 1651 N N . PHE B 1 55 ? -1.024 -4.488 -4.9 1 98.91 55 PHE B N 1
ATOM 1652 C CA . PHE B 1 55 ? 0.122 -5.273 -5.343 1 98.91 55 PHE B CA 1
ATOM 1653 C C . PHE B 1 55 ? 1.193 -4.374 -5.949 1 98.91 55 PHE B C 1
ATOM 1655 O O . PHE B 1 55 ? 1.002 -3.814 -7.031 1 98.91 55 PHE B O 1
ATOM 1662 N N . MET B 1 56 ? 2.301 -4.27 -5.296 1 98.8 56 MET B N 1
ATOM 1663 C CA . MET B 1 56 ? 3.468 -3.552 -5.801 1 98.8 56 MET B CA 1
ATOM 1664 C C . MET B 1 56 ? 4.575 -4.524 -6.196 1 98.8 56 MET B C 1
ATOM 1666 O O . MET B 1 56 ? 4.937 -5.408 -5.419 1 98.8 56 MET B O 1
ATOM 1670 N N . TYR B 1 57 ? 5.098 -4.354 -7.391 1 98.32 57 TYR B N 1
ATOM 1671 C CA . TYR B 1 57 ? 6.129 -5.265 -7.874 1 98.32 57 TYR B CA 1
ATOM 1672 C C . TYR B 1 57 ? 6.879 -4.663 -9.056 1 98.32 57 TYR B C 1
ATOM 1674 O O . TYR B 1 57 ? 6.413 -3.7 -9.669 1 98.32 57 TYR B O 1
ATOM 1682 N N . ASP B 1 58 ? 8.093 -5.154 -9.31 1 96.82 58 ASP B N 1
ATOM 1683 C CA . ASP B 1 58 ? 8.787 -4.85 -10.558 1 96.82 58 ASP B CA 1
ATOM 1684 C C . ASP B 1 58 ? 8.062 -5.465 -11.753 1 96.82 58 ASP B C 1
ATOM 1686 O O . ASP B 1 58 ? 8.084 -6.683 -11.94 1 96.82 58 ASP B O 1
ATOM 1690 N N . LYS B 1 59 ? 7.499 -4.644 -12.594 1 97.58 59 LYS B N 1
ATOM 1691 C CA . LYS B 1 59 ? 6.627 -5.129 -13.659 1 97.58 59 LYS B CA 1
ATOM 1692 C C . LYS B 1 59 ? 7.417 -5.91 -14.705 1 97.58 59 LYS B C 1
ATOM 1694 O O . LYS B 1 59 ? 6.837 -6.632 -15.518 1 97.58 59 LYS B O 1
ATOM 1699 N N . ALA B 1 60 ? 8.704 -5.781 -14.706 1 97.61 60 ALA B N 1
ATOM 1700 C CA . ALA B 1 60 ? 9.539 -6.558 -15.619 1 97.61 60 ALA B CA 1
ATOM 1701 C C . ALA B 1 60 ? 9.69 -7.997 -15.132 1 97.61 60 ALA B C 1
ATOM 1703 O O . ALA B 1 60 ? 10.044 -8.887 -15.909 1 97.61 60 ALA B O 1
ATOM 1704 N N . SER B 1 61 ? 9.377 -8.217 -13.899 1 97.7 61 SER B N 1
ATOM 1705 C CA . SER B 1 61 ? 9.733 -9.501 -13.304 1 97.7 61 SER B CA 1
ATOM 1706 C C . SER B 1 61 ? 8.491 -10.275 -12.875 1 97.7 61 SER B C 1
ATOM 1708 O O . SER B 1 61 ? 8.533 -11.499 -12.738 1 97.7 61 SER B O 1
ATOM 1710 N N . HIS B 1 62 ? 7.443 -9.511 -12.568 1 98.66 62 HIS B N 1
ATOM 1711 C CA . HIS B 1 62 ? 6.271 -10.156 -11.986 1 98.66 62 HIS B CA 1
ATOM 1712 C C . HIS B 1 62 ? 4.983 -9.605 -12.587 1 98.66 62 HIS B C 1
ATOM 1714 O O . HIS B 1 62 ? 5.003 -8.586 -13.281 1 98.66 62 HIS B O 1
ATOM 1720 N N . ASN B 1 63 ? 3.931 -10.307 -12.404 1 98.81 63 ASN B N 1
ATOM 1721 C CA . ASN B 1 63 ? 2.553 -9.903 -12.665 1 98.81 63 ASN B CA 1
ATOM 1722 C C . ASN B 1 63 ? 1.595 -10.475 -11.625 1 98.81 63 ASN B C 1
ATOM 1724 O O . ASN B 1 63 ? 2.027 -11.078 -10.641 1 98.81 63 ASN B O 1
ATOM 1728 N N . VAL B 1 64 ? 0.34 -10.206 -11.693 1 98.93 64 VAL B N 1
ATOM 1729 C CA . VAL B 1 64 ? -0.702 -10.777 -10.847 1 98.93 64 VAL B CA 1
ATOM 1730 C C . VAL B 1 64 ? -1.802 -11.379 -11.718 1 98.93 64 VAL B C 1
ATOM 1732 O O . VAL B 1 64 ? -2.359 -10.7 -12.584 1 98.93 64 VAL B O 1
ATOM 1735 N N . LEU B 1 65 ? -2.072 -12.571 -11.549 1 98.89 65 LEU B N 1
ATOM 1736 C CA . LEU B 1 65 ? -3.163 -13.238 -12.251 1 98.89 65 LEU B CA 1
ATOM 1737 C C . LEU B 1 65 ? -4.232 -13.709 -11.271 1 98.89 65 LEU B C 1
ATOM 1739 O O . LEU B 1 65 ? -3.934 -14.445 -10.327 1 98.89 65 LEU B O 1
ATOM 1743 N N . LYS B 1 66 ? -5.446 -13.231 -11.46 1 98.81 66 LYS B N 1
ATOM 1744 C CA . LYS B 1 66 ? -6.597 -13.756 -10.732 1 98.81 66 LYS B CA 1
ATOM 1745 C C . LYS B 1 66 ? -7.03 -15.109 -11.29 1 98.81 66 LYS B C 1
ATOM 1747 O O . LYS B 1 66 ? -7.204 -15.26 -12.501 1 98.81 66 LYS B O 1
ATOM 1752 N N . VAL B 1 67 ? -7.174 -16.078 -10.411 1 98.67 67 VAL B N 1
ATOM 1753 C CA . VAL B 1 67 ? -7.512 -17.418 -10.88 1 98.67 67 VAL B CA 1
ATOM 1754 C C . VAL B 1 67 ? -8.602 -18.017 -9.994 1 98.67 67 VAL B C 1
ATOM 1756 O O . VAL B 1 67 ? -9.015 -17.404 -9.007 1 98.67 67 VAL B O 1
ATOM 1759 N N . ASN B 1 68 ? -9.129 -19.199 -10.392 1 98.12 68 ASN B N 1
ATOM 1760 C CA . ASN B 1 68 ? -10.014 -19.957 -9.515 1 98.12 68 ASN B CA 1
ATOM 1761 C C . ASN B 1 68 ? -9.231 -20.905 -8.612 1 98.12 68 ASN B C 1
ATOM 1763 O O . ASN B 1 68 ? -8.01 -21.019 -8.734 1 98.12 68 ASN B O 1
ATOM 1767 N N . GLY B 1 69 ? -9.956 -21.574 -7.73 1 98.29 69 GLY B N 1
ATOM 1768 C CA . GLY B 1 69 ? -9.316 -22.437 -6.749 1 98.29 69 GLY B CA 1
ATOM 1769 C C . GLY B 1 69 ? -8.529 -23.572 -7.376 1 98.29 69 GLY B C 1
ATOM 1770 O O . GLY B 1 69 ? -7.434 -23.902 -6.917 1 98.29 69 GLY B O 1
ATOM 1771 N N . SER B 1 70 ? -9.067 -24.183 -8.422 1 98.34 70 SER B N 1
ATOM 1772 C CA . SER B 1 70 ? -8.39 -25.289 -9.092 1 98.34 70 SER B CA 1
ATOM 1773 C C . SER B 1 70 ? -7.087 -24.83 -9.737 1 98.34 70 SER B C 1
ATOM 1775 O O . SER B 1 70 ? -6.049 -25.479 -9.582 1 98.34 70 SER B O 1
ATOM 1777 N N . ASP B 1 71 ? -7.163 -23.698 -10.459 1 98.32 71 ASP B N 1
ATOM 1778 C CA . ASP B 1 71 ? -5.969 -23.163 -11.105 1 98.32 71 ASP B CA 1
ATOM 1779 C C . ASP B 1 71 ? -4.933 -22.728 -10.072 1 98.32 71 ASP B C 1
ATOM 1781 O O . ASP B 1 71 ? -3.73 -22.892 -10.284 1 98.32 71 ASP B O 1
ATOM 1785 N N . PHE B 1 72 ? -5.38 -22.253 -9.014 1 98.52 72 PHE B N 1
ATOM 1786 C CA . PHE B 1 72 ? -4.505 -21.858 -7.916 1 98.52 72 PHE B CA 1
ATOM 1787 C C . PHE B 1 72 ? -3.713 -23.053 -7.397 1 98.52 72 PHE B C 1
ATOM 1789 O O . PHE B 1 72 ? -2.491 -22.979 -7.255 1 98.52 72 PHE B O 1
ATOM 1796 N N . GLN B 1 73 ? -4.407 -24.126 -7.095 1 98.55 73 GLN B N 1
ATOM 1797 C CA . GLN B 1 73 ? -3.773 -25.313 -6.531 1 98.55 73 GLN B CA 1
ATOM 1798 C C . GLN B 1 73 ? -2.724 -25.882 -7.482 1 98.55 73 GLN B C 1
ATOM 1800 O O . GLN B 1 73 ? -1.68 -26.37 -7.044 1 98.55 73 GLN B O 1
ATOM 1805 N N . LYS B 1 74 ? -2.928 -25.657 -8.782 1 98.31 74 LYS B N 1
ATOM 1806 C CA . LYS B 1 74 ? -2.069 -26.285 -9.781 1 98.31 74 LYS B CA 1
ATOM 1807 C C . LYS B 1 74 ? -1.139 -25.262 -10.427 1 98.31 74 LYS B C 1
ATOM 1809 O O . LYS B 1 74 ? -0.37 -25.597 -11.33 1 98.31 74 LYS B O 1
ATOM 1814 N N . CYS B 1 75 ? -1.27 -24.047 -10.035 1 98.57 75 CYS B N 1
ATOM 1815 C CA . CYS B 1 75 ? -0.527 -22.956 -10.655 1 98.57 75 CYS B CA 1
ATOM 1816 C C . CYS B 1 75 ? -0.728 -22.949 -12.166 1 98.57 75 CYS B C 1
ATOM 1818 O O . CYS B 1 75 ? 0.239 -22.854 -12.924 1 98.57 75 CYS B O 1
ATOM 1820 N N . LEU B 1 76 ? -1.985 -23.068 -12.553 1 98.08 76 LEU B N 1
ATOM 1821 C CA . LEU B 1 76 ? -2.321 -23.011 -13.972 1 98.08 76 LEU B CA 1
ATOM 1822 C C . LEU B 1 76 ? -2.509 -21.568 -14.429 1 98.08 76 LEU B C 1
ATOM 1824 O O . LEU B 1 76 ? -3.255 -20.808 -13.807 1 98.08 76 LEU B O 1
ATOM 1828 N N . THR B 1 77 ? -1.833 -21.176 -15.542 1 96.93 77 THR B N 1
ATOM 1829 C CA . THR B 1 77 ? -1.841 -19.791 -16 1 96.93 77 THR B CA 1
ATOM 1830 C C . THR B 1 77 ? -2.408 -19.692 -17.413 1 96.93 77 THR B C 1
ATOM 1832 O O . THR B 1 77 ? -2.249 -18.668 -18.081 1 96.93 77 THR B O 1
ATOM 1835 N N . SER B 1 78 ? -3.046 -20.687 -17.828 1 93.45 78 SER B N 1
ATOM 1836 C CA . SER B 1 78 ? -3.505 -20.718 -19.213 1 93.45 78 SER B CA 1
ATOM 1837 C C . SER B 1 78 ? -4.625 -19.709 -19.446 1 93.45 78 SER B C 1
ATOM 1839 O O . SER B 1 78 ? -4.749 -19.154 -20.54 1 93.45 78 SER B O 1
ATOM 1841 N N . ASN B 1 79 ? -5.487 -19.506 -18.506 1 90.31 79 ASN B N 1
ATOM 1842 C CA . ASN B 1 79 ? -6.508 -18.466 -18.585 1 90.31 79 ASN B CA 1
ATOM 1843 C C . ASN B 1 79 ? -5.982 -17.125 -18.083 1 90.31 79 ASN B C 1
ATOM 1845 O O . ASN B 1 79 ? -5.841 -16.921 -16.875 1 90.31 79 ASN B O 1
ATOM 1849 N N . THR B 1 80 ? -5.774 -16.232 -19.008 1 92.11 80 THR B N 1
ATOM 1850 C CA . THR B 1 80 ? -5.119 -14.988 -18.617 1 92.11 80 THR B CA 1
ATOM 1851 C C . THR B 1 80 ? -6.144 -13.877 -18.414 1 92.11 80 THR B C 1
ATOM 1853 O O . THR B 1 80 ? -5.787 -12.699 -18.353 1 92.11 80 THR B O 1
ATOM 1856 N N . THR B 1 81 ? -7.404 -14.449 -18.364 1 91.98 81 THR B N 1
ATOM 1857 C CA . THR B 1 81 ? -8.42 -13.459 -18.023 1 91.98 81 THR B CA 1
ATOM 1858 C C . THR B 1 81 ? -8.171 -12.887 -16.63 1 91.98 81 THR B C 1
ATOM 1860 O O . THR B 1 81 ? -7.983 -13.637 -15.67 1 91.98 81 THR B O 1
ATOM 1863 N N . GLY B 1 82 ? -7.757 -11.712 -16.454 1 95.67 82 GLY B N 1
ATOM 1864 C CA . GLY B 1 82 ? -7.524 -11.082 -15.164 1 95.67 82 GLY B CA 1
ATOM 1865 C C . GLY B 1 82 ? -6.068 -10.73 -14.926 1 95.67 82 GLY B C 1
ATOM 1866 O O . GLY B 1 82 ? -5.666 -10.462 -13.791 1 95.67 82 GLY B O 1
ATOM 1867 N N . LEU B 1 83 ? -5.253 -10.999 -15.915 1 98.6 83 LEU B N 1
ATOM 1868 C CA . LEU B 1 83 ? -3.834 -10.674 -15.805 1 98.6 83 LEU B CA 1
ATOM 1869 C C . LEU B 1 83 ? -3.634 -9.177 -15.597 1 98.6 83 LEU B C 1
ATOM 1871 O O . LEU B 1 83 ? -4.168 -8.364 -16.354 1 98.6 83 LEU B O 1
ATOM 1875 N N . LEU B 1 84 ? -2.962 -8.828 -14.584 1 98.72 84 LEU B N 1
ATOM 1876 C CA . LEU B 1 84 ? -2.572 -7.456 -14.276 1 98.72 84 LEU B CA 1
ATOM 1877 C C . LEU B 1 84 ? -1.059 -7.289 -14.36 1 98.72 84 LEU B C 1
ATOM 1879 O O . LEU B 1 84 ? -0.308 -8.119 -13.842 1 98.72 84 LEU B O 1
ATOM 1883 N N . THR B 1 85 ? -0.547 -6.165 -15.003 1 98.59 85 THR B N 1
ATOM 1884 C CA . THR B 1 85 ? 0.874 -6.083 -15.323 1 98.59 85 THR B CA 1
ATOM 1885 C C . THR B 1 85 ? 1.413 -4.684 -15.037 1 98.59 85 THR B C 1
ATOM 1887 O O . THR B 1 85 ? 2.472 -4.306 -15.542 1 98.59 85 THR B O 1
ATOM 1890 N N . SER B 1 86 ? 0.711 -3.845 -14.263 1 97.94 86 SER B N 1
ATOM 1891 C CA . SER B 1 86 ? 1.086 -2.438 -14.168 1 97.94 86 SER B CA 1
ATOM 1892 C C . SER B 1 86 ? 2.246 -2.24 -13.198 1 97.94 86 SER B C 1
ATOM 1894 O O . SER B 1 86 ? 2.896 -1.192 -13.206 1 97.94 86 SER B O 1
ATOM 1896 N N . GLY B 1 87 ? 2.517 -3.214 -12.304 1 98.38 87 GLY B N 1
ATOM 1897 C CA . GLY B 1 87 ? 3.489 -3.082 -11.231 1 98.38 87 GLY B CA 1
ATOM 1898 C C . GLY B 1 87 ? 2.918 -2.428 -9.986 1 98.38 87 GLY B C 1
ATOM 1899 O O . GLY B 1 87 ? 3.581 -2.374 -8.948 1 98.38 87 GLY B O 1
ATOM 1900 N N . ASN B 1 88 ? 1.737 -1.873 -10.122 1 98.17 88 ASN B N 1
ATOM 1901 C CA . ASN B 1 88 ? 0.993 -1.219 -9.05 1 98.17 88 ASN B CA 1
ATOM 1902 C C . ASN B 1 88 ? -0.509 -1.449 -9.189 1 98.17 88 ASN B C 1
ATOM 1904 O O . ASN B 1 88 ? -1.266 -0.507 -9.433 1 98.17 88 ASN B O 1
ATOM 1908 N N . ASP B 1 89 ? -0.963 -2.65 -9.009 1 98.75 89 ASP B N 1
ATOM 1909 C CA . ASP B 1 89 ? -2.348 -3.034 -9.264 1 98.75 89 ASP B CA 1
ATOM 1910 C C . ASP B 1 89 ? -3.191 -2.926 -7.995 1 98.75 89 ASP B C 1
ATOM 1912 O O . ASP B 1 89 ? -2.754 -3.335 -6.917 1 98.75 89 ASP B O 1
ATOM 1916 N N . VAL B 1 90 ? -4.345 -2.373 -8.146 1 98.76 90 VAL B N 1
ATOM 1917 C CA . VAL B 1 90 ? -5.282 -2.146 -7.05 1 98.76 90 VAL B CA 1
ATOM 1918 C C . VAL B 1 90 ? -6.543 -2.978 -7.268 1 98.76 90 VAL B C 1
ATOM 1920 O O . VAL B 1 90 ? -7.188 -2.877 -8.315 1 98.76 90 VAL B O 1
ATOM 1923 N N . ILE B 1 91 ? -6.89 -3.773 -6.275 1 98.72 91 ILE B N 1
ATOM 1924 C CA . ILE B 1 91 ? -8.049 -4.652 -6.384 1 98.72 91 ILE B CA 1
ATOM 1925 C C . ILE B 1 91 ? -9.019 -4.372 -5.239 1 98.72 91 ILE B C 1
ATOM 1927 O O . ILE B 1 91 ? -8.703 -4.624 -4.074 1 98.72 91 ILE B O 1
ATOM 1931 N N . ASN B 1 92 ? -10.183 -3.902 -5.56 1 97.95 92 ASN B N 1
ATOM 1932 C CA . ASN B 1 92 ? -11.258 -3.751 -4.585 1 97.95 92 ASN B CA 1
ATOM 1933 C C . ASN B 1 92 ? -11.952 -5.081 -4.305 1 97.95 92 ASN B C 1
ATOM 1935 O O . ASN B 1 92 ? -12.35 -5.786 -5.235 1 97.95 92 ASN B O 1
ATOM 1939 N N . LEU B 1 93 ? -12.04 -5.427 -3.039 1 98.31 93 LEU B N 1
ATOM 1940 C CA . LEU B 1 93 ? -12.739 -6.643 -2.639 1 98.31 93 LEU B CA 1
ATOM 1941 C C . LEU B 1 93 ? -14.24 -6.395 -2.525 1 98.31 93 LEU B C 1
ATOM 1943 O O . LEU B 1 93 ? -14.745 -6.109 -1.437 1 98.31 93 LEU B O 1
ATOM 1947 N N . ALA B 1 94 ? -14.982 -6.68 -3.556 1 97.39 94 ALA B N 1
ATOM 1948 C CA . ALA B 1 94 ? -16.35 -6.185 -3.688 1 97.39 94 ALA B CA 1
ATOM 1949 C C . ALA B 1 94 ? -17.361 -7.253 -3.281 1 97.39 94 ALA B C 1
ATOM 1951 O O . ALA B 1 94 ? -18.534 -6.949 -3.05 1 97.39 94 ALA B O 1
ATOM 1952 N N . LYS B 1 95 ? -16.939 -8.542 -3.235 1 97.88 95 LYS B N 1
ATOM 1953 C CA . LYS B 1 95 ? -17.83 -9.651 -2.908 1 97.88 95 LYS B CA 1
ATOM 1954 C C . LYS B 1 95 ? -17.177 -10.606 -1.913 1 97.88 95 LYS B C 1
ATOM 1956 O O . LYS B 1 95 ? -15.959 -10.791 -1.93 1 97.88 95 LYS B O 1
ATOM 1961 N N . PRO B 1 96 ? -17.977 -11.236 -1.117 1 98.19 96 PRO B N 1
ATOM 1962 C CA . PRO B 1 96 ? -17.402 -12.196 -0.172 1 98.19 96 PRO B CA 1
ATOM 1963 C C . PRO B 1 96 ? -16.917 -13.475 -0.852 1 98.19 96 PRO B C 1
ATOM 1965 O O . PRO B 1 96 ? -17.259 -13.731 -2.009 1 98.19 96 PRO B O 1
ATOM 1968 N N . GLY B 1 97 ? -16.117 -14.252 -0.109 1 98.61 97 GLY B N 1
ATOM 1969 C CA . GLY B 1 97 ? -15.633 -15.535 -0.594 1 98.61 97 GLY B CA 1
ATOM 1970 C C . GLY B 1 97 ? -14.134 -15.556 -0.828 1 98.61 97 GLY B C 1
ATOM 1971 O O . GLY B 1 97 ? -13.457 -14.543 -0.644 1 98.61 97 GLY B O 1
ATOM 1972 N N . LYS B 1 98 ? -13.642 -16.668 -1.288 1 98.81 98 LYS B N 1
ATOM 1973 C CA . LYS B 1 98 ? -12.209 -16.829 -1.52 1 98.81 98 LYS B CA 1
ATOM 1974 C C . LYS B 1 98 ? -11.773 -16.105 -2.791 1 98.81 98 LYS B C 1
ATOM 1976 O O . LYS B 1 98 ? -12.492 -16.112 -3.792 1 98.81 98 LYS B O 1
ATOM 1981 N N . LYS B 1 99 ? -10.685 -15.495 -2.715 1 98.88 99 LYS B N 1
ATOM 1982 C CA . LYS B 1 99 ? -9.993 -14.897 -3.853 1 98.88 99 LYS B CA 1
ATOM 1983 C C . LYS B 1 99 ? -8.588 -15.472 -4.006 1 98.88 99 LYS B C 1
ATOM 1985 O O . LYS B 1 99 ? -7.885 -15.68 -3.015 1 98.88 99 LYS B O 1
ATOM 1990 N N . TRP B 1 100 ? -8.213 -15.801 -5.201 1 98.86 100 TRP B N 1
ATOM 1991 C CA . TRP B 1 100 ? -6.929 -16.433 -5.486 1 98.86 100 TRP B CA 1
ATOM 1992 C C . TRP B 1 100 ? -6.122 -15.603 -6.478 1 98.86 100 TRP B C 1
ATOM 1994 O O . TRP B 1 100 ? -6.632 -15.215 -7.533 1 98.86 100 TRP B O 1
ATOM 2004 N N . TYR B 1 101 ? -4.895 -15.388 -6.142 1 98.92 101 TYR B N 1
ATOM 2005 C CA . TYR B 1 101 ? -3.959 -14.644 -6.976 1 98.92 101 TYR B CA 1
ATOM 2006 C C . TYR B 1 101 ? -2.64 -15.394 -7.12 1 98.92 101 TYR B C 1
ATOM 2008 O O . TYR B 1 101 ? -2.135 -15.966 -6.15 1 98.92 101 TYR B O 1
ATOM 2016 N N . ILE B 1 102 ? -2.03 -15.432 -8.287 1 98.91 102 ILE B N 1
ATOM 2017 C CA . ILE B 1 102 ? -0.716 -16.034 -8.486 1 98.91 102 ILE B CA 1
ATOM 2018 C C . ILE B 1 102 ? 0.139 -15.128 -9.37 1 98.91 102 ILE B C 1
ATOM 2020 O O . ILE B 1 102 ? -0.387 -14.266 -10.078 1 98.91 102 ILE B O 1
ATOM 2024 N N . CYS B 1 103 ? 1.4 -15.218 -9.251 1 98.88 103 CYS B N 1
ATOM 2025 C CA . CYS B 1 103 ? 2.248 -14.719 -10.328 1 98.88 103 CYS B CA 1
ATOM 2026 C C . CYS B 1 103 ? 2.318 -15.72 -11.475 1 98.88 103 CYS B C 1
ATOM 2028 O O . CYS B 1 103 ? 2.662 -16.885 -11.267 1 98.88 103 CYS B O 1
ATOM 2030 N N . ALA B 1 104 ? 2.079 -15.27 -12.68 1 98.66 104 ALA B N 1
ATOM 2031 C CA . ALA B 1 104 ? 1.984 -16.159 -13.835 1 98.66 104 ALA B CA 1
ATOM 2032 C C . ALA B 1 104 ? 3.343 -16.336 -14.505 1 98.66 104 ALA B C 1
ATOM 2034 O O . ALA B 1 104 ? 3.467 -17.07 -15.488 1 98.66 104 ALA B O 1
ATOM 2035 N N . VAL B 1 105 ? 4.373 -15.606 -14.026 1 98.14 105 VAL B N 1
ATOM 2036 C CA . VAL B 1 105 ? 5.718 -15.818 -14.55 1 98.14 105 VAL B CA 1
ATOM 2037 C C . VAL B 1 105 ? 6.195 -17.225 -14.196 1 98.14 105 VAL B C 1
ATOM 2039 O O . VAL B 1 105 ? 5.938 -17.716 -13.094 1 98.14 105 VAL B O 1
ATOM 2042 N N . GLU B 1 106 ? 6.893 -17.798 -15.101 1 95.52 106 GLU B N 1
ATOM 2043 C CA . GLU B 1 106 ? 7.236 -19.213 -14.99 1 95.52 106 GLU B CA 1
ATOM 2044 C C . GLU B 1 106 ? 7.889 -19.518 -13.645 1 95.52 106 GLU B C 1
ATOM 2046 O O . GLU B 1 106 ? 8.778 -18.789 -13.201 1 95.52 106 GLU B O 1
ATOM 2051 N N . ASP B 1 107 ? 7.363 -20.531 -12.946 1 97.33 107 ASP B N 1
ATOM 2052 C CA . ASP B 1 107 ? 7.833 -21.191 -11.732 1 97.33 107 ASP B CA 1
ATOM 2053 C C . ASP B 1 107 ? 7.602 -20.311 -10.505 1 97.33 107 ASP B C 1
ATOM 2055 O O . ASP B 1 107 ? 7.828 -20.744 -9.373 1 97.33 107 ASP B O 1
ATOM 2059 N N . HIS B 1 108 ? 7.12 -19.05 -10.673 1 98.81 108 HIS B N 1
ATOM 2060 C CA . HIS B 1 108 ? 6.965 -18.19 -9.505 1 98.81 108 HIS B CA 1
ATOM 2061 C C . HIS B 1 108 ? 5.85 -18.693 -8.595 1 98.81 108 HIS B C 1
ATOM 2063 O O . HIS B 1 108 ? 6.001 -18.705 -7.371 1 98.81 108 HIS B O 1
ATOM 2069 N N . CYS B 1 109 ? 4.804 -19.111 -9.204 1 98.74 109 CYS B N 1
ATOM 2070 C CA . CYS B 1 109 ? 3.694 -19.634 -8.416 1 98.74 109 CYS B CA 1
ATOM 2071 C C . CYS B 1 109 ? 4.114 -20.876 -7.639 1 98.74 109 CYS B C 1
ATOM 2073 O O . CYS B 1 109 ? 3.843 -20.986 -6.442 1 98.74 109 CYS B O 1
ATOM 2075 N N . THR B 1 110 ? 4.806 -21.759 -8.273 1 98.63 110 THR B N 1
ATOM 2076 C CA . THR B 1 110 ? 5.224 -22.999 -7.627 1 98.63 110 THR B CA 1
ATOM 2077 C C . THR B 1 110 ? 6.271 -22.722 -6.552 1 98.63 110 THR B C 1
ATOM 2079 O O . THR B 1 110 ? 6.461 -23.53 -5.64 1 98.63 110 THR B O 1
ATOM 2082 N N . LYS B 1 111 ? 6.869 -21.614 -6.668 1 98.62 111 LYS B N 1
ATOM 2083 C CA . LYS B 1 111 ? 7.859 -21.223 -5.67 1 98.62 111 LYS B CA 1
ATOM 2084 C C . LYS B 1 111 ? 7.225 -20.379 -4.567 1 98.62 111 LYS B C 1
ATOM 2086 O O . LYS B 1 111 ? 7.931 -19.77 -3.761 1 98.62 111 LYS B O 1
ATOM 2091 N N . GLY B 1 112 ? 5.928 -20.214 -4.545 1 98.72 112 GLY B N 1
ATOM 2092 C CA . GLY B 1 112 ? 5.227 -19.674 -3.391 1 98.72 112 GLY B CA 1
ATOM 2093 C C . GLY B 1 112 ? 4.685 -18.276 -3.622 1 98.72 112 GLY B C 1
ATOM 2094 O O . GLY B 1 112 ? 4.126 -17.663 -2.71 1 98.72 112 GLY B O 1
ATOM 2095 N N . MET B 1 113 ? 4.838 -17.767 -4.815 1 98.86 113 MET B N 1
ATOM 2096 C CA . MET B 1 113 ? 4.277 -16.451 -5.105 1 98.86 113 MET B CA 1
ATOM 2097 C C . MET B 1 113 ? 2.799 -16.557 -5.467 1 98.86 113 MET B C 1
ATOM 2099 O O . MET B 1 113 ? 2.418 -16.32 -6.615 1 98.86 113 MET B O 1
ATOM 2103 N N . LYS B 1 114 ? 1.998 -16.907 -4.538 1 98.87 114 LYS B N 1
ATOM 2104 C CA . LYS B 1 114 ? 0.555 -17.099 -4.649 1 98.87 114 LYS B CA 1
ATOM 2105 C C . LYS B 1 114 ? -0.147 -16.756 -3.339 1 98.87 114 LYS B C 1
ATOM 2107 O O . LYS B 1 114 ? 0.4 -16.979 -2.258 1 98.87 114 LYS B O 1
ATOM 2112 N N . LEU B 1 115 ? -1.266 -16.186 -3.435 1 98.95 115 LEU B N 1
ATOM 2113 C CA . LEU B 1 115 ? -2.046 -15.677 -2.313 1 98.95 115 LEU B CA 1
ATOM 2114 C C . LEU B 1 115 ? -3.496 -16.143 -2.403 1 98.95 115 LEU B C 1
ATOM 2116 O O . LEU B 1 115 ? -4.123 -16.032 -3.458 1 98.95 115 LEU B O 1
ATOM 2120 N N . VAL B 1 116 ? -4.041 -16.667 -1.375 1 98.93 116 VAL B N 1
ATOM 2121 C CA . VAL B 1 116 ? -5.471 -16.898 -1.205 1 98.93 116 VAL B CA 1
ATOM 2122 C C . VAL B 1 116 ? -5.969 -16.165 0.039 1 98.93 116 VAL B C 1
ATOM 2124 O O . VAL B 1 116 ? -5.303 -16.169 1.078 1 98.93 116 VAL B O 1
ATOM 2127 N N . ILE B 1 117 ? -7.004 -15.51 -0.11 1 98.89 117 ILE B N 1
ATOM 2128 C CA . ILE B 1 117 ? -7.649 -14.866 1.029 1 98.89 117 ILE B CA 1
ATOM 2129 C C . ILE B 1 117 ? -9.122 -15.267 1.083 1 98.89 117 ILE B C 1
ATOM 2131 O O . ILE B 1 117 ? -9.674 -15.759 0.096 1 98.89 117 ILE B O 1
ATOM 2135 N N . ASN B 1 118 ? -9.737 -15.068 2.253 1 98.65 118 ASN B N 1
ATOM 2136 C CA . ASN B 1 118 ? -11.178 -15.192 2.44 1 98.65 118 ASN B CA 1
ATOM 2137 C C . ASN B 1 118 ? -11.81 -13.858 2.826 1 98.65 118 ASN B C 1
ATOM 2139 O O . ASN B 1 118 ? -11.452 -13.269 3.848 1 98.65 118 ASN B O 1
ATOM 2143 N N . VAL B 1 119 ? -12.72 -13.371 1.982 1 98.4 119 VAL B N 1
ATOM 2144 C CA . VAL B 1 119 ? -13.379 -12.086 2.193 1 98.4 119 VAL B CA 1
ATOM 2145 C C . VAL B 1 119 ? -14.729 -12.303 2.872 1 98.4 119 VAL B C 1
ATOM 2147 O O . VAL B 1 119 ? -15.566 -13.061 2.376 1 98.4 119 VAL B O 1
ATOM 2150 N N . SER B 1 120 ? -14.907 -11.622 4.011 1 97.58 120 SER B N 1
ATOM 2151 C CA . SER B 1 120 ? -16.16 -11.711 4.754 1 97.58 120 SER B CA 1
ATOM 2152 C C . SER B 1 120 ? -17.079 -10.538 4.43 1 97.58 120 SER B C 1
ATOM 2154 O O . SER B 1 120 ? -16.617 -9.486 3.983 1 97.58 120 SER B O 1
ATOM 2156 N N . GLU B 1 121 ? -18.436 -10.731 4.617 1 94.06 121 GLU B N 1
ATOM 2157 C CA . GLU B 1 121 ? -19.373 -9.617 4.512 1 94.06 121 GLU B CA 1
ATOM 2158 C C . GLU B 1 121 ? -19.069 -8.539 5.549 1 94.06 121 GLU B C 1
ATOM 2160 O O . GLU B 1 121 ? -18.618 -8.845 6.655 1 94.06 121 GLU B O 1
ATOM 2165 N N . ALA B 1 122 ? -19.035 -7.375 4.986 1 77.63 122 ALA B N 1
ATOM 2166 C CA . ALA B 1 122 ? -18.821 -6.304 5.956 1 77.63 122 ALA B CA 1
ATOM 2167 C C . ALA B 1 122 ? -19.775 -6.439 7.14 1 77.63 122 ALA B C 1
ATOM 2169 O O . ALA B 1 122 ? -20.926 -6.849 6.975 1 77.63 122 ALA B O 1
ATOM 2170 N N . ALA B 1 123 ? -19.298 -6.738 8.19 1 61.44 123 ALA B N 1
ATOM 2171 C CA . ALA B 1 123 ? -20.193 -6.906 9.332 1 61.44 123 ALA B CA 1
ATOM 2172 C C . ALA B 1 123 ? -21.217 -5.777 9.397 1 61.44 123 ALA B C 1
ATOM 2174 O O . ALA B 1 123 ? -20.863 -4.601 9.284 1 61.44 123 ALA B O 1
ATOM 2175 N N . ALA B 1 124 ? -22.408 -6.091 8.881 1 57.26 124 ALA B N 1
ATOM 2176 C CA . ALA B 1 124 ? -23.511 -5.164 9.114 1 57.26 124 ALA B CA 1
ATOM 2177 C C . ALA B 1 124 ? -23.408 -4.524 10.496 1 57.26 124 ALA B C 1
ATOM 2179 O O . ALA B 1 124 ? -22.929 -5.153 11.443 1 57.26 124 ALA B O 1
ATOM 2180 N N . PRO B 1 125 ? -23.359 -3.248 10.457 1 52.97 125 PRO B N 1
ATOM 2181 C CA . PRO B 1 125 ? -23.464 -2.739 11.826 1 52.97 125 PRO B CA 1
ATOM 2182 C C . PRO B 1 125 ? -24.496 -3.494 12.66 1 52.97 125 PRO B C 1
ATOM 2184 O O . PRO B 1 125 ? -25.572 -3.832 12.16 1 52.97 125 PRO B O 1
ATOM 2187 N N . SER B 1 126 ? -24.066 -4.366 13.351 1 51.78 126 SER B N 1
ATOM 2188 C CA . SER B 1 126 ? -25.038 -5.063 14.187 1 51.78 126 SER B CA 1
ATOM 2189 C C . SER B 1 126 ? -26.17 -4.134 14.611 1 51.78 126 SER B C 1
ATOM 2191 O O . SER B 1 126 ? -25.926 -3.003 15.038 1 51.78 126 SER B O 1
ATOM 2193 N N . PRO B 1 127 ? -27.388 -4.416 14.184 1 49.72 127 PRO B N 1
ATOM 2194 C CA . PRO B 1 127 ? -28.498 -3.583 14.653 1 49.72 127 PRO B CA 1
ATOM 2195 C C . PRO B 1 127 ? -28.39 -3.237 16.136 1 49.72 127 PRO B C 1
ATOM 2197 O O . PRO B 1 127 ? -27.856 -4.025 16.92 1 49.72 127 PRO B O 1
ATOM 2200 N N . LEU B 1 128 ? -28.409 -2.029 16.463 1 50.6 128 LEU B N 1
ATOM 2201 C CA . LEU B 1 128 ? -28.518 -1.583 17.848 1 50.6 128 LEU B CA 1
ATOM 2202 C C . LEU B 1 128 ? -29.531 -2.428 18.613 1 50.6 128 LEU B C 1
ATOM 2204 O O . LEU B 1 128 ? -30.567 -2.811 18.065 1 50.6 128 LEU B O 1
ATOM 2208 N N . PRO B 1 129 ? -29.107 -3.214 19.546 1 54.68 129 PRO B N 1
ATOM 2209 C CA . PRO B 1 129 ? -30.129 -3.987 20.256 1 54.68 129 PRO B CA 1
ATOM 2210 C C . PRO B 1 129 ? -31.38 -3.167 20.564 1 54.68 129 PRO B C 1
ATOM 2212 O O . PRO B 1 129 ? -31.288 -1.961 20.807 1 54.68 129 PRO B O 1
ATOM 2215 N N . PRO B 1 130 ? -32.496 -3.591 20.247 1 55.75 130 PRO B N 1
ATOM 2216 C CA . PRO B 1 130 ? -33.716 -2.843 20.559 1 55.75 130 PRO B CA 1
ATOM 2217 C C . PRO B 1 130 ? -33.762 -2.367 22.009 1 55.75 130 PRO B C 1
ATOM 2219 O O . PRO B 1 130 ? -33.222 -3.031 22.898 1 55.75 130 PRO B O 1
ATOM 2222 N N . PRO B 1 131 ? -33.982 -1.105 22.229 1 50.93 131 PRO B N 1
ATOM 2223 C CA . PRO B 1 131 ? -34.061 -0.615 23.607 1 50.93 131 PRO B CA 1
ATOM 2224 C C . PRO B 1 131 ? -34.891 -1.525 24.51 1 50.93 131 PRO B C 1
ATOM 2226 O O . PRO B 1 131 ? -35.918 -2.057 24.081 1 50.93 131 PRO B O 1
ATOM 2229 N N . LYS B 1 132 ? -34.281 -2.108 25.386 1 46.45 132 LYS B N 1
ATOM 2230 C CA . LYS B 1 132 ? -35.049 -2.926 26.32 1 46.45 132 LYS B CA 1
ATOM 2231 C C . LYS B 1 132 ? -36.194 -2.128 26.937 1 46.45 132 LYS B C 1
ATOM 2233 O O . LYS B 1 132 ? -36.023 -0.958 27.289 1 46.45 132 LYS B O 1
ATOM 2238 N N . PRO B 1 133 ? -37.366 -2.526 27.002 1 47.12 133 PRO B N 1
ATOM 2239 C CA . PRO B 1 133 ? -38.502 -1.836 27.619 1 47.12 133 PRO B CA 1
ATOM 2240 C C . PRO B 1 133 ? -38.241 -1.456 29.074 1 47.12 133 PRO B C 1
ATOM 2242 O O . PRO B 1 133 ? -37.706 -2.261 29.841 1 47.12 133 PRO B O 1
ATOM 2245 N N . GLY B 1 134 ? -37.843 -0.203 29.388 1 41.31 134 GLY B N 1
ATOM 2246 C CA . GLY B 1 134 ? -37.584 0.364 30.702 1 41.31 134 GLY B CA 1
ATOM 2247 C C . GLY B 1 134 ? -38.624 -0.025 31.736 1 41.31 134 GLY B C 1
ATOM 2248 O O . GLY B 1 134 ? -39.826 0.079 31.485 1 41.31 134 GLY B O 1
ATOM 2249 N N . SER B 1 135 ? -38.351 -0.958 32.533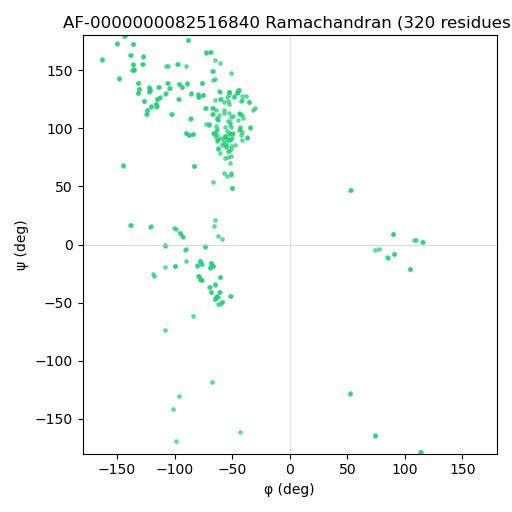 1 40.54 135 SER B N 1
ATOM 2250 C CA . SE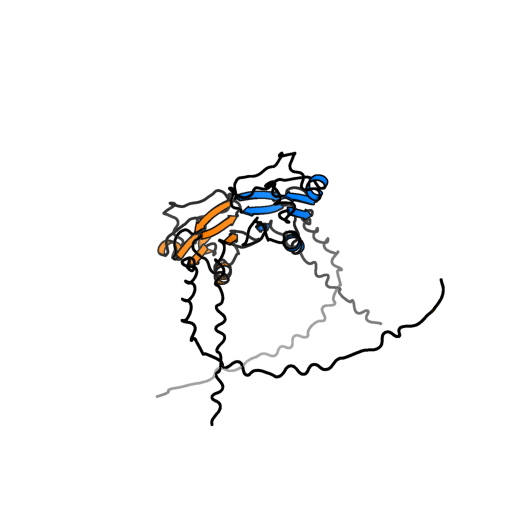R B 1 135 ? -39.199 -1.324 33.662 1 40.54 135 SER B CA 1
ATOM 2251 C C . SER B 1 135 ? -39.438 -0.131 34.583 1 40.54 135 SER B C 1
ATOM 2253 O O . SER B 1 135 ? -38.491 0.542 34.994 1 40.54 135 SER B O 1
ATOM 2255 N N . SER B 1 136 ? -40.545 0.617 34.603 1 39.92 136 SER B N 1
ATOM 2256 C CA . SER B 1 136 ? -41.1 1.735 35.359 1 39.92 136 SER B CA 1
ATOM 2257 C C . SER B 1 136 ? -41.026 1.479 36.86 1 39.92 136 SER B C 1
ATOM 2259 O O . SER B 1 136 ? -41.847 0.743 37.411 1 39.92 136 SER B O 1
ATOM 2261 N N . GLY B 1 137 ? -39.953 1.059 37.499 1 32.6 137 GLY B N 1
ATOM 2262 C CA . GLY B 1 137 ? -40.066 0.853 38.934 1 32.6 137 GLY B CA 1
ATOM 2263 C C . GLY B 1 137 ? -40.207 2.147 39.713 1 32.6 137 GLY B C 1
ATOM 2264 O O . GLY B 1 137 ? -39.425 3.081 39.522 1 32.6 137 GLY B O 1
ATOM 2265 N N . ALA B 1 138 ? -41.357 2.621 40.253 1 37.65 138 ALA B N 1
ATOM 2266 C CA . ALA B 1 138 ? -41.921 3.705 41.053 1 37.65 138 ALA B CA 1
ATOM 2267 C C . ALA B 1 138 ? -41.181 3.85 42.38 1 37.65 138 ALA B C 1
ATOM 2269 O O . ALA B 1 138 ? -41.347 3.028 43.283 1 37.65 138 ALA B O 1
ATOM 2270 N N . SER B 1 139 ? -39.813 4.102 42.423 1 32 139 SER B N 1
ATOM 2271 C CA . SER B 1 139 ? -39.144 4.207 43.716 1 32 139 SER B CA 1
ATOM 2272 C C . SER B 1 139 ? -39.663 5.4 44.512 1 32 139 SER B C 1
ATOM 2274 O O . SER B 1 139 ? -39.787 6.503 43.976 1 32 139 SER B O 1
ATOM 2276 N N . LYS B 1 140 ? -40.311 5.227 45.681 1 30.54 140 LYS B N 1
ATOM 2277 C CA . LYS B 1 140 ? -40.878 6.074 46.726 1 30.54 140 LYS B CA 1
ATOM 2278 C C . LYS B 1 140 ? -39.816 6.988 47.33 1 30.54 140 LYS B C 1
ATOM 2280 O O . LYS B 1 140 ? -38.791 6.515 47.825 1 30.54 140 LYS B O 1
ATOM 2285 N N . ILE B 1 141 ? -39.541 8.179 46.799 1 33.57 141 ILE B N 1
ATOM 2286 C CA . ILE B 1 141 ? -38.644 9.263 47.186 1 33.57 141 ILE B CA 1
ATOM 2287 C C . ILE B 1 141 ? -38.922 9.672 48.63 1 33.57 141 ILE B C 1
ATOM 2289 O O . ILE B 1 141 ? -40.033 10.094 48.96 1 33.57 141 ILE B O 1
ATOM 2293 N N . SER B 1 142 ? -38.468 8.846 49.566 1 29.24 142 SER B N 1
ATOM 2294 C CA . SER B 1 142 ? -38.615 9.252 50.959 1 29.24 142 SER B CA 1
ATOM 2295 C C . SER B 1 142 ? -38.01 10.631 51.2 1 29.24 142 SER B C 1
ATOM 2297 O O . SER B 1 142 ? -36.989 10.979 50.603 1 29.24 142 SER B O 1
ATOM 2299 N N . ASN B 1 143 ? -38.766 11.597 51.714 1 31.33 143 ASN B N 1
ATOM 2300 C CA . ASN B 1 143 ? -38.731 13.014 52.059 1 31.33 143 ASN B CA 1
ATOM 2301 C C . ASN B 1 143 ? -37.6 13.326 53.035 1 31.33 143 ASN B C 1
ATOM 2303 O O . ASN B 1 143 ? -37.622 12.875 54.181 1 31.33 143 ASN B O 1
ATOM 2307 N N . PHE B 1 144 ? -36.283 13.086 52.654 1 30.45 144 PHE B N 1
ATOM 2308 C CA . PHE B 1 144 ? -35.218 13.39 53.601 1 30.45 144 PHE B CA 1
ATOM 2309 C C . PHE B 1 144 ? -35.266 14.854 54.02 1 30.45 144 PHE B C 1
ATOM 2311 O O . PHE B 1 144 ? -35.458 15.739 53.183 1 30.45 144 PHE B O 1
ATOM 2318 N N . LYS B 1 145 ? -35.569 15.123 55.293 1 31.9 145 LYS B N 1
ATOM 2319 C CA . LYS B 1 145 ? -35.636 16.287 56.171 1 31.9 145 LYS B CA 1
ATOM 2320 C C . LYS B 1 145 ? -34.301 17.026 56.208 1 31.9 145 LYS B C 1
ATOM 2322 O O . LYS B 1 145 ? -33.283 16.458 56.609 1 31.9 145 LYS B O 1
ATOM 2327 N N . SER B 1 146 ? -33.943 17.777 55.151 1 31.14 146 SER B N 1
ATOM 2328 C CA . SER B 1 146 ? -32.767 18.612 54.928 1 31.14 146 SER B CA 1
ATOM 2329 C C . SER B 1 146 ? -32.492 19.512 56.128 1 31.14 146 SER B C 1
ATOM 2331 O O . SER B 1 146 ? -33.354 20.294 56.534 1 31.14 146 SER B O 1
ATOM 2333 N N . PHE B 1 147 ? -31.767 18.946 57.081 1 28.8 147 PHE B N 1
ATOM 2334 C CA . PHE B 1 147 ? -31.284 19.67 58.251 1 28.8 147 PHE B CA 1
ATOM 2335 C C . PHE B 1 147 ? -30.529 20.927 57.836 1 28.8 147 PHE B C 1
ATOM 2337 O O . PHE B 1 147 ? -29.704 20.888 56.921 1 28.8 147 PHE B O 1
ATOM 2344 N N . GLY B 1 148 ? -30.948 22.134 58.085 1 26.29 148 GLY B N 1
ATOM 2345 C CA . GLY B 1 148 ? -30.739 23.558 57.876 1 26.29 148 GLY B CA 1
ATOM 2346 C C . GLY B 1 148 ? -29.415 24.053 58.428 1 26.29 148 GLY B C 1
ATOM 2347 O O . GLY B 1 148 ? -29.177 25.261 58.494 1 26.29 148 GLY B O 1
ATOM 2348 N N . TRP B 1 149 ? -28.518 23.094 58.901 1 28.95 149 TRP B N 1
ATOM 2349 C CA . TRP B 1 149 ? -27.617 23.741 59.849 1 28.95 149 TRP B CA 1
ATOM 2350 C C . TRP B 1 149 ? -26.753 24.787 59.152 1 28.95 149 TRP B C 1
ATOM 2352 O O . TRP B 1 149 ? -26.349 24.601 58.002 1 28.95 149 TRP B O 1
ATOM 2362 N N . MET B 1 150 ? -26.773 26.057 59.616 1 28.13 150 MET B N 1
ATOM 2363 C CA . MET B 1 150 ? -26.356 27.435 59.376 1 28.13 150 MET B CA 1
ATOM 2364 C C . MET B 1 150 ? -24.838 27.566 59.452 1 28.13 150 MET B C 1
ATOM 2366 O O . MET B 1 150 ? -24.246 27.373 60.515 1 28.13 150 MET B O 1
ATOM 2370 N N . LEU B 1 151 ? -24.062 26.764 58.695 1 28.23 151 LEU B N 1
ATOM 2371 C CA . LEU B 1 151 ? -22.622 26.89 58.891 1 28.23 151 LEU B CA 1
ATOM 2372 C C . LEU B 1 151 ? -22.171 28.334 58.694 1 28.23 151 LEU B C 1
ATOM 2374 O O . LEU B 1 151 ? -22.359 28.906 57.618 1 28.23 151 LEU B O 1
ATOM 2378 N N . ALA B 1 152 ? -22.202 29.163 59.661 1 28.21 152 ALA B N 1
ATOM 2379 C CA . ALA B 1 152 ? -21.82 30.563 59.826 1 28.21 152 ALA B CA 1
ATOM 2380 C C . ALA B 1 152 ? -20.314 30.745 59.656 1 28.21 152 ALA B C 1
ATOM 2382 O O . ALA B 1 152 ? -19.804 31.865 59.741 1 28.21 152 ALA B O 1
ATOM 2383 N N . ALA B 1 153 ? -19.65 29.771 58.975 1 26.98 153 ALA B N 1
ATOM 2384 C CA . ALA B 1 153 ? -18.203 29.85 59.164 1 26.98 153 ALA B CA 1
ATOM 2385 C C . ALA B 1 153 ? -17.69 31.261 58.89 1 26.98 153 ALA B C 1
ATOM 2387 O O . ALA B 1 153 ? -18.221 31.965 58.028 1 26.98 153 ALA B O 1
ATOM 2388 N N . LEU B 1 154 ? -16.607 31.613 59.661 1 26.96 154 LEU B N 1
ATOM 2389 C CA . LEU B 1 154 ? -15.743 32.621 60.266 1 26.96 154 LEU B CA 1
ATOM 2390 C C . LEU B 1 154 ? -14.864 33.286 59.212 1 26.96 154 LEU B C 1
ATOM 2392 O O . LEU B 1 154 ? -14.208 32.603 58.423 1 26.96 154 LEU B O 1
ATOM 2396 N N . ALA B 1 155 ? -15.173 34.476 58.81 1 28.46 155 ALA B N 1
ATOM 2397 C CA . ALA B 1 155 ? -14.69 35.521 57.911 1 28.46 155 ALA B CA 1
ATOM 2398 C C . ALA B 1 155 ? -13.281 35.966 58.294 1 28.46 155 ALA B C 1
ATOM 2400 O O . ALA B 1 155 ? -12.638 36.715 57.556 1 28.46 155 ALA B O 1
ATOM 2401 N N . VAL B 1 156 ? -12.564 35.335 59.308 1 28.01 156 VAL B N 1
ATOM 2402 C CA . VAL B 1 156 ? -11.683 36.31 59.943 1 28.01 156 VAL B CA 1
ATOM 2403 C C . VAL B 1 156 ? -10.515 36.633 59.014 1 28.01 156 VAL B C 1
ATOM 2405 O O . VAL B 1 156 ? -9.638 37.427 59.363 1 28.01 156 VAL B O 1
ATOM 2408 N N . PHE B 1 157 ? -10.379 36.05 57.828 1 29.91 157 PHE B N 1
ATOM 2409 C CA . PHE B 1 157 ? -8.971 36.164 57.469 1 29.91 157 PHE B CA 1
ATOM 2410 C C . PHE B 1 157 ? -8.531 37.623 57.457 1 29.91 157 PHE B C 1
ATOM 2412 O O . PHE B 1 157 ? -9.178 38.467 56.833 1 29.91 157 PHE B O 1
ATOM 2419 N N . LYS B 1 158 ? -7.565 37.962 58.401 1 25.86 158 LYS B N 1
ATOM 2420 C CA . LYS B 1 158 ? -6.807 39.122 58.863 1 25.86 158 LYS B CA 1
ATOM 2421 C C . LYS B 1 158 ? -6.3 39.951 57.687 1 25.86 158 LYS B C 1
ATOM 2423 O O . LYS B 1 158 ? -6.176 39.444 56.57 1 25.86 158 LYS B O 1
ATOM 2428 N N . MET B 1 159 ? -5.096 40.974 57.976 1 24.09 159 MET B N 1
ATOM 2429 C CA . MET B 1 159 ? -4.712 42.374 58.13 1 24.09 159 MET B CA 1
ATOM 2430 C C . MET B 1 159 ? -3.893 42.848 56.935 1 24.09 159 MET B C 1
ATOM 2432 O O . MET B 1 159 ? -4.036 43.989 56.491 1 24.09 159 MET B O 1
ATOM 2436 N N . ILE B 1 160 ? -2.452 42.385 56.764 1 31.17 160 ILE B N 1
ATOM 2437 C CA . ILE B 1 160 ? -1.325 43.301 56.632 1 31.17 160 ILE B CA 1
ATOM 2438 C C . ILE B 1 160 ? -1.453 44.094 55.334 1 31.17 160 ILE B C 1
ATOM 2440 O O . ILE B 1 160 ? -1.852 43.548 54.302 1 31.17 160 ILE B O 1
ATOM 2444 N N . LEU B 1 161 ? -0.608 45.557 55.205 1 28.63 161 LEU B N 1
ATOM 2445 C CA . LEU B 1 161 ? -0.585 46.955 54.792 1 28.63 161 LEU B CA 1
ATOM 2446 C C . LEU B 1 161 ? -0.242 47.079 53.311 1 28.63 161 LEU B C 1
ATOM 2448 O O . LEU B 1 161 ? -0.722 47.989 52.632 1 28.63 161 LEU B O 1
ATOM 2452 N N . ALA B 1 162 ? 0.968 46.695 52.42 1 27.11 162 ALA B N 1
ATOM 2453 C CA . ALA B 1 162 ? 0.799 47.551 51.249 1 27.11 162 ALA B CA 1
ATOM 2454 C C . ALA B 1 162 ? -0.485 47.207 50.499 1 27.11 162 ALA B C 1
ATOM 2456 O O . ALA B 1 162 ? -0.904 46.048 50.473 1 27.11 162 ALA B O 1
#

Foldseek 3Di:
DPPPPPPPPPPPPPQPPQPAAEEDQQQPPVFQDFPGARVVVQVVDAAAQFHKYWGAADLVQWWKAKDDPVCLVVVPCPDRVRIGRPNIDMDGRHDFAKTKIATNPPCRSVSRSIHIHTYYYRPDRPPDPDPDDPDPPPPDPPDPDPPPPDPPDDDDDDDDDD/DPPPPPPPDPPPPPQPDQPPAEEDQQQPPVFQDFPGARVVVQVVDAAAQFHKYWGAADLVQWWKAKDDPVCLVVVPCPDRVRIGRPNIDMDGRHDFAKTKIATNPPCRSVSRSIHIHTYYYRPDSPPDPPPDDPDPPPPDPPPPPPDPPDCVDDPPPDDDDD

Solvent-accessible surface area (backbone atoms only — not comparable to full-atom values): 20343 Å² total; per-residue (Å²): 134,87,81,79,79,79,78,78,78,79,77,78,73,76,74,64,65,76,77,71,62,36,42,40,52,42,59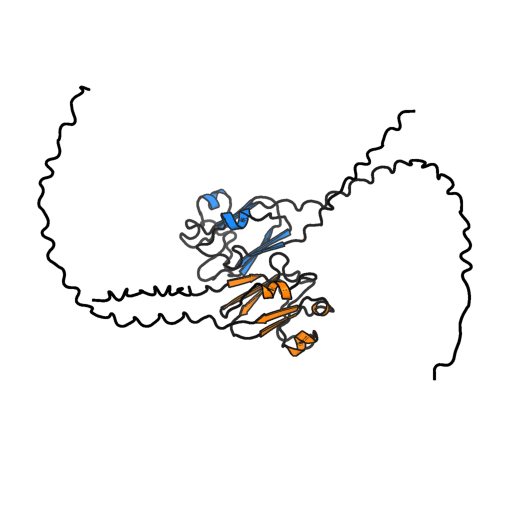,53,40,70,22,53,47,81,86,51,62,38,65,64,61,42,70,78,56,84,45,34,38,60,19,33,42,35,42,38,38,60,46,92,74,44,44,41,27,46,47,52,72,70,33,55,77,66,58,56,60,84,68,59,69,60,60,43,64,78,29,65,46,75,46,74,35,80,59,62,45,76,48,34,37,29,27,67,43,89,65,37,30,83,63,43,30,40,41,65,49,62,27,36,69,54,72,63,60,66,73,74,74,72,80,66,80,76,77,82,71,83,72,79,79,74,82,76,81,79,79,73,85,78,82,71,86,86,82,82,86,89,93,72,88,126,134,86,79,77,78,79,78,78,78,79,77,80,74,76,74,66,65,75,78,69,63,37,41,40,53,42,60,52,42,70,23,53,48,81,87,51,63,37,64,63,62,42,69,78,57,84,45,34,37,61,19,32,42,35,40,38,38,60,46,90,72,44,43,43,27,46,50,51,73,70,32,55,78,66,59,57,59,83,68,59,68,58,60,43,64,79,29,65,47,75,46,74,35,80,58,60,45,76,47,35,37,28,26,68,43,87,67,38,30,82,62,43,28,41,41,64,50,63,29,35,68,52,72,62,65,68,73,72,73,72,80,70,82,78,78,84,74,84,76,82,80,73,83,76,80,77,79,75,81,76,79,74,80,82,76,69,81,86,83,91,79,133

Radius of gyration: 35.06 Å; Cα contacts (8 Å, |Δi|>4): 484; chains: 2; bounding box: 101×121×80 Å

pLDDT: mean 76.41, std 28.77, range [21.52, 98.95]